Protein AF-A0A357J127-F1 (afdb_monomer_lite)

Radius of gyration: 26.93 Å; chains: 1; bounding box: 67×45×92 Å

Structure (mmCIF, N/CA/C/O backbone):
data_AF-A0A357J127-F1
#
_entry.id   AF-A0A357J127-F1
#
loop_
_atom_site.group_PDB
_atom_site.id
_atom_site.type_symbol
_atom_site.label_atom_id
_atom_site.label_alt_id
_atom_site.label_comp_id
_atom_site.label_asym_id
_atom_site.label_entity_id
_atom_site.label_seq_id
_atom_site.pdbx_PDB_ins_code
_atom_site.Cartn_x
_atom_site.Cartn_y
_atom_site.Cartn_z
_atom_site.occupancy
_atom_site.B_iso_or_equiv
_atom_site.auth_seq_id
_atom_site.auth_comp_id
_atom_site.auth_asym_id
_atom_site.auth_atom_id
_atom_site.pdbx_PDB_model_num
ATOM 1 N N . MET A 1 1 ? -29.157 4.905 54.594 1.00 36.97 1 MET A N 1
ATOM 2 C CA . MET A 1 1 ? -29.767 4.378 53.360 1.00 36.97 1 MET A CA 1
ATOM 3 C C . MET A 1 1 ? -28.641 4.232 52.366 1.00 36.97 1 MET A C 1
ATOM 5 O O . MET A 1 1 ? -28.213 5.222 51.794 1.00 36.97 1 MET A O 1
ATOM 9 N N . SER A 1 2 ? -28.067 3.036 52.312 1.00 32.84 2 SER A N 1
ATOM 10 C CA . SER A 1 2 ? -26.987 2.705 51.391 1.00 32.84 2 SER A CA 1
ATOM 11 C C . SER A 1 2 ? -27.647 2.159 50.135 1.00 32.84 2 SER A C 1
ATOM 13 O O . SER A 1 2 ? -28.317 1.129 50.199 1.00 32.84 2 SER A O 1
ATOM 15 N N . GLU A 1 3 ? -27.536 2.888 49.031 1.00 37.06 3 GLU A N 1
ATOM 16 C CA . GLU A 1 3 ? -27.948 2.400 47.721 1.00 37.06 3 GLU A CA 1
ATOM 17 C C . GLU A 1 3 ? -27.067 1.202 47.359 1.00 37.06 3 GLU A C 1
ATOM 19 O O . GLU A 1 3 ? -25.873 1.329 47.091 1.00 37.06 3 GLU A O 1
ATOM 24 N N . ASN A 1 4 ? -27.673 0.017 47.405 1.00 39.12 4 ASN A N 1
ATOM 25 C CA . ASN A 1 4 ? -27.148 -1.179 46.770 1.00 39.12 4 ASN A CA 1
ATOM 26 C C . ASN A 1 4 ? -27.092 -0.905 45.263 1.00 39.12 4 ASN A C 1
ATOM 28 O O . ASN A 1 4 ? -28.109 -0.999 44.576 1.00 39.12 4 ASN A O 1
ATOM 32 N N . LYS A 1 5 ? -25.905 -0.577 44.745 1.00 40.12 5 LYS A N 1
ATOM 33 C CA . LYS A 1 5 ? -25.608 -0.808 43.331 1.00 40.12 5 LYS A CA 1
ATOM 34 C C . LYS A 1 5 ? -25.775 -2.306 43.082 1.00 40.12 5 LYS A C 1
ATOM 36 O O . LYS A 1 5 ? -25.135 -3.120 43.746 1.00 40.12 5 LYS A O 1
ATOM 41 N N . ALA A 1 6 ? -26.684 -2.657 42.177 1.00 37.88 6 ALA A N 1
ATOM 42 C CA . ALA A 1 6 ? -26.804 -4.011 41.662 1.00 37.88 6 ALA A CA 1
ATOM 43 C C . ALA A 1 6 ? -25.432 -4.474 41.122 1.00 37.88 6 ALA A C 1
ATOM 45 O O . ALA A 1 6 ? -24.702 -3.648 40.570 1.00 37.88 6 ALA A O 1
ATOM 46 N N . PRO A 1 7 ? -25.052 -5.750 41.307 1.00 45.66 7 PRO A N 1
ATOM 47 C CA . PRO A 1 7 ? -23.775 -6.253 40.817 1.00 45.66 7 PRO A CA 1
ATOM 48 C C . PRO A 1 7 ? -23.742 -6.188 39.283 1.00 45.66 7 PRO A C 1
ATOM 50 O O . PRO A 1 7 ? -24.747 -6.483 38.638 1.00 45.66 7 PRO A O 1
ATOM 53 N N . GLU A 1 8 ? -22.590 -5.829 38.709 1.00 47.62 8 GLU A N 1
ATOM 54 C CA . GLU A 1 8 ? -22.269 -5.774 37.265 1.00 47.62 8 GLU A CA 1
ATOM 55 C C . GLU A 1 8 ? -22.314 -7.154 36.563 1.00 47.62 8 GLU A C 1
ATOM 57 O O . GLU A 1 8 ? -21.539 -7.447 35.659 1.00 47.62 8 GLU A O 1
ATOM 62 N N . SER A 1 9 ? -23.216 -8.047 36.964 1.00 54.44 9 SER A N 1
ATOM 63 C CA . SER A 1 9 ? -23.390 -9.366 36.366 1.00 54.44 9 SER A CA 1
ATOM 64 C C . SER A 1 9 ? -24.597 -9.365 35.430 1.00 54.44 9 SER A C 1
ATOM 66 O O . SER A 1 9 ? -25.720 -9.513 35.911 1.00 54.44 9 SER A O 1
ATOM 68 N N . GLN A 1 10 ? -24.347 -9.195 34.123 1.00 60.06 10 GLN A N 1
ATOM 69 C CA . GLN A 1 10 ? -25.039 -9.818 32.967 1.00 60.06 10 GLN A CA 1
ATOM 70 C C . GLN A 1 10 ? -24.829 -9.018 31.663 1.00 60.06 10 GLN A C 1
ATOM 72 O O . GLN A 1 10 ? -25.766 -8.792 30.907 1.00 60.06 10 GLN A O 1
ATOM 77 N N . ASP A 1 11 ? -23.602 -8.590 31.365 1.00 82.25 11 ASP A N 1
ATOM 78 C CA . ASP A 1 11 ? -23.276 -8.145 30.006 1.00 82.25 11 ASP A CA 1
ATOM 79 C C . ASP A 1 11 ? -22.992 -9.383 29.129 1.00 82.25 11 ASP A C 1
ATOM 81 O O . ASP A 1 11 ? -22.052 -10.126 29.440 1.00 82.25 11 ASP A O 1
ATOM 85 N N . PRO A 1 12 ? -23.779 -9.659 28.070 1.00 84.44 12 PRO A N 1
ATOM 86 C CA . PRO A 1 12 ? -23.586 -10.830 27.214 1.00 84.44 12 PRO A CA 1
ATOM 87 C C . PRO A 1 12 ? -22.172 -10.923 26.624 1.00 84.44 12 PRO A C 1
ATOM 89 O O . PRO A 1 12 ? -21.596 -12.010 26.576 1.00 84.44 12 PRO A O 1
ATOM 92 N N . ALA A 1 13 ? -21.564 -9.789 26.263 1.00 85.19 13 ALA A N 1
ATOM 93 C CA . ALA A 1 13 ? -20.194 -9.754 25.753 1.00 85.19 13 ALA A CA 1
ATOM 94 C C . ALA A 1 13 ? -19.168 -10.179 26.819 1.00 85.19 13 ALA A C 1
ATOM 96 O O . ALA A 1 13 ? -18.192 -10.864 26.510 1.00 85.19 13 ALA A O 1
ATOM 97 N N . HIS A 1 14 ? -19.397 -9.833 28.091 1.00 88.19 14 HIS A N 1
ATOM 98 C CA . HIS A 1 14 ? -18.522 -10.249 29.190 1.00 88.19 14 HIS A CA 1
ATOM 99 C C . HIS A 1 14 ? -18.594 -11.763 29.425 1.00 88.19 14 HIS A C 1
ATOM 101 O O . HIS A 1 14 ? -17.570 -12.408 29.636 1.00 88.19 14 HIS A O 1
ATOM 107 N N . GLN A 1 15 ? -19.780 -12.364 29.287 1.00 88.81 15 GLN A N 1
ATOM 108 C CA . GLN A 1 15 ? -19.939 -13.823 29.362 1.00 88.81 15 GLN A CA 1
ATOM 109 C C . GLN A 1 15 ? -19.223 -14.546 28.212 1.00 88.81 15 GLN A C 1
ATOM 111 O O . GLN A 1 15 ? -18.710 -15.653 28.388 1.00 88.81 15 GLN A O 1
ATOM 116 N N . VAL A 1 16 ? -19.173 -13.931 27.025 1.00 89.75 16 VAL A N 1
ATOM 117 C CA . VAL A 1 16 ? -18.351 -14.429 25.915 1.00 89.75 16 VAL A CA 1
ATOM 118 C C . VAL A 1 16 ? -16.871 -14.364 26.285 1.00 89.75 16 VAL A C 1
ATOM 120 O O . VAL A 1 16 ? -16.180 -15.369 26.125 1.00 89.75 16 VAL A O 1
ATOM 123 N N . TYR A 1 17 ? -16.401 -13.235 26.826 1.00 89.94 17 TYR A N 1
ATOM 124 C CA . TYR A 1 17 ? -15.010 -13.064 27.254 1.00 89.94 17 TYR A CA 1
ATOM 125 C C . TYR A 1 17 ? -14.577 -14.118 28.281 1.00 89.94 17 TYR A C 1
ATOM 127 O O . TYR A 1 17 ? -13.549 -14.762 28.091 1.00 89.94 17 TYR A O 1
ATOM 135 N N . GLU A 1 18 ? -15.384 -14.373 29.316 1.00 88.94 18 GLU A N 1
ATOM 136 C CA . GLU A 1 18 ? -15.088 -15.387 30.343 1.00 88.94 18 GLU A CA 1
ATOM 137 C C . GLU A 1 18 ? -14.942 -16.811 29.777 1.00 88.94 18 GLU A C 1
ATOM 139 O O . GLU A 1 18 ? -14.293 -17.668 30.381 1.00 88.94 18 GLU A O 1
ATOM 144 N N . ARG A 1 19 ? -15.535 -17.080 28.609 1.00 87.88 19 ARG A N 1
ATOM 145 C CA . ARG A 1 19 ? -15.444 -18.371 27.914 1.00 87.88 19 ARG A CA 1
ATOM 146 C C . ARG A 1 19 ? -14.262 -18.469 26.953 1.00 87.88 19 ARG A C 1
ATOM 148 O O . ARG A 1 19 ? -13.917 -19.581 26.545 1.00 87.88 19 ARG A O 1
ATOM 155 N N . VAL A 1 20 ? -13.636 -17.350 26.590 1.00 88.81 20 VAL A N 1
ATOM 156 C CA . VAL A 1 20 ? -12.429 -17.350 25.761 1.00 88.81 20 VAL A CA 1
ATOM 157 C C . VAL A 1 20 ? -11.255 -17.859 26.592 1.00 88.81 20 VAL A C 1
ATOM 159 O O . VAL A 1 20 ? -10.893 -17.302 27.624 1.00 88.81 20 VAL A O 1
ATOM 162 N N . ASN A 1 21 ? -10.620 -18.928 26.116 1.00 87.69 21 ASN A N 1
ATOM 163 C CA . ASN A 1 21 ? -9.451 -19.518 26.750 1.00 87.69 21 ASN A CA 1
ATOM 164 C C . ASN A 1 21 ? -8.211 -19.331 25.866 1.00 87.69 21 ASN A C 1
ATOM 166 O O . ASN A 1 21 ? -8.088 -19.950 24.803 1.00 87.69 21 ASN A O 1
ATOM 170 N N . PHE A 1 22 ? -7.263 -18.515 26.332 1.00 84.38 22 PHE A N 1
ATOM 171 C CA . PHE A 1 22 ? -6.013 -18.225 25.620 1.00 84.38 22 PHE A CA 1
ATOM 172 C C . PHE A 1 22 ? -5.040 -19.411 25.545 1.00 84.38 22 PHE A C 1
ATOM 174 O O . PHE A 1 22 ? -4.149 -19.418 24.701 1.00 84.38 22 PHE A O 1
ATOM 181 N N . LEU A 1 23 ? -5.221 -20.446 26.369 1.00 86.31 23 LEU A N 1
ATOM 182 C CA . LEU A 1 23 ? -4.473 -21.703 26.247 1.00 86.31 23 LEU A CA 1
ATOM 183 C C . LEU A 1 23 ? -5.064 -22.622 25.168 1.00 86.31 23 LEU A C 1
ATOM 185 O O . LEU A 1 23 ? -4.396 -23.544 24.708 1.00 86.31 23 LEU A O 1
ATOM 189 N N . MET A 1 24 ? -6.303 -22.361 24.740 1.00 88.12 24 MET A N 1
ATOM 190 C CA . MET A 1 24 ? -7.045 -23.156 23.762 1.00 88.12 24 MET A CA 1
ATOM 191 C C . MET A 1 24 ? -7.542 -22.265 22.611 1.00 88.12 24 MET A C 1
ATOM 193 O O . MET A 1 24 ? -8.731 -22.206 22.300 1.00 88.12 24 MET A O 1
ATOM 197 N N . LEU A 1 25 ? -6.615 -21.557 21.956 1.00 88.69 25 LEU A N 1
ATOM 198 C CA . LEU A 1 25 ? -6.915 -20.530 20.942 1.00 88.69 25 LEU A CA 1
ATOM 199 C C . LEU A 1 25 ? -7.833 -21.021 19.815 1.00 88.69 25 LEU A C 1
ATOM 201 O O . LEU A 1 25 ? -8.742 -20.308 19.403 1.00 88.69 25 LEU A O 1
ATOM 205 N N . LYS A 1 26 ? -7.634 -22.259 19.347 1.00 88.69 26 LYS A N 1
ATOM 206 C CA . LYS A 1 26 ? -8.438 -22.846 18.264 1.00 88.69 26 LYS A CA 1
ATOM 207 C C . LYS A 1 26 ? -9.904 -23.012 18.663 1.00 88.69 26 LYS A C 1
ATOM 209 O O . LYS A 1 26 ? -10.775 -22.596 17.911 1.00 88.69 26 LYS A O 1
ATOM 214 N N . SER A 1 27 ? -10.171 -23.560 19.850 1.00 89.81 27 SER A N 1
ATOM 215 C CA . SER A 1 27 ? -11.548 -23.718 20.329 1.00 89.81 27 SER A CA 1
ATOM 216 C C . SER A 1 27 ? -12.190 -22.378 20.664 1.00 89.81 27 SER A C 1
ATOM 218 O O . SER A 1 27 ? -13.384 -22.219 20.454 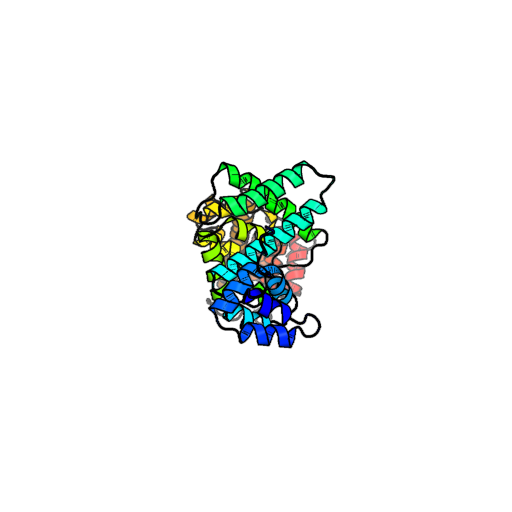1.00 89.81 27 SER A O 1
ATOM 220 N N . SER A 1 28 ? -11.408 -21.409 21.150 1.00 91.94 28 SER A N 1
ATOM 221 C CA . SER A 1 28 ? -11.894 -20.047 21.384 1.00 91.94 28 SER A CA 1
ATOM 222 C C . SER A 1 28 ? -12.317 -19.374 20.076 1.00 91.94 28 SER A C 1
ATOM 224 O O . SER A 1 28 ? -13.383 -18.774 20.019 1.00 91.94 28 SER A O 1
ATOM 226 N N . ALA A 1 29 ? -11.536 -19.536 19.005 1.00 90.00 29 ALA A N 1
ATOM 227 C CA . ALA A 1 29 ? -11.898 -19.044 17.679 1.00 90.00 29 ALA A CA 1
ATOM 228 C C . ALA A 1 29 ? -13.162 -19.730 17.136 1.00 90.00 29 ALA A C 1
ATOM 230 O O . ALA A 1 29 ? -14.080 -19.049 16.689 1.00 90.00 29 ALA A O 1
ATOM 231 N N . ASP A 1 30 ? -13.241 -21.063 17.221 1.00 91.50 30 ASP A N 1
ATOM 232 C CA . ASP A 1 30 ? -14.422 -21.810 16.772 1.00 91.50 30 ASP A CA 1
ATOM 233 C C . ASP A 1 30 ? -15.678 -21.431 17.592 1.00 91.50 30 ASP A C 1
ATOM 235 O O . ASP A 1 30 ? -16.772 -21.337 17.036 1.00 91.50 30 ASP A O 1
ATOM 239 N N . TYR A 1 31 ? -15.526 -21.138 18.891 1.00 93.62 31 TYR A N 1
ATOM 240 C CA . TYR A 1 31 ? -16.601 -20.609 19.734 1.00 93.62 31 TYR A CA 1
ATOM 241 C C . TYR A 1 31 ? -17.076 -19.234 19.256 1.00 93.62 31 TYR A C 1
ATOM 243 O O . TYR A 1 31 ? -18.274 -19.072 19.036 1.00 93.62 31 TYR A O 1
ATOM 251 N N . LEU A 1 32 ? -16.164 -18.280 19.031 1.00 93.38 32 LEU A N 1
ATOM 252 C CA . LEU A 1 32 ? -16.512 -16.944 18.527 1.00 93.38 32 LEU A CA 1
ATOM 253 C C . LEU A 1 32 ? -17.217 -17.014 17.164 1.00 93.38 32 LEU A C 1
ATOM 255 O O . LEU A 1 32 ? -18.224 -16.344 16.955 1.00 93.38 32 LEU A O 1
ATOM 259 N N . VAL A 1 33 ? -16.752 -17.892 16.270 1.00 93.38 33 VAL A N 1
ATOM 260 C CA . VAL A 1 33 ? -17.408 -18.160 14.980 1.00 93.38 33 VAL A CA 1
ATOM 261 C C . VAL A 1 33 ? -18.823 -18.714 15.168 1.00 93.38 33 VAL A C 1
ATOM 263 O O . VAL A 1 33 ? -19.673 -18.491 14.316 1.00 93.38 33 VAL A O 1
ATOM 266 N N . SER A 1 34 ? -19.104 -19.441 16.250 1.00 93.62 34 SER A N 1
ATOM 267 C CA . SER A 1 34 ? -20.423 -20.039 16.501 1.00 93.62 34 SER A CA 1
ATOM 268 C C . SER A 1 34 ? -21.444 -19.099 17.149 1.00 93.62 34 SER A C 1
ATOM 270 O O . SER A 1 34 ? -22.615 -19.466 17.223 1.00 93.62 34 SER A O 1
ATOM 272 N N . LEU A 1 35 ? -21.026 -17.916 17.613 1.00 94.38 35 LEU A N 1
ATOM 273 C CA . LEU A 1 35 ? -21.911 -16.965 18.289 1.00 94.38 35 LEU A CA 1
ATOM 274 C C . LEU A 1 35 ? -22.999 -16.428 17.360 1.00 94.38 35 LEU A C 1
ATOM 276 O O . LEU A 1 35 ? -22.841 -16.406 16.136 1.00 94.38 35 LEU A O 1
ATOM 280 N N . ASP A 1 36 ? -24.083 -15.937 17.953 1.00 93.69 36 ASP A N 1
ATOM 281 C CA . ASP A 1 36 ? -25.063 -15.133 17.231 1.00 93.69 36 ASP A CA 1
ATOM 282 C C . ASP A 1 36 ? -24.410 -13.835 16.716 1.00 93.69 36 ASP A C 1
ATOM 284 O O . ASP A 1 36 ? -23.561 -13.272 17.416 1.00 93.69 36 ASP A O 1
ATOM 288 N N . PRO A 1 37 ? -24.771 -13.341 15.513 1.00 91.44 37 PRO A N 1
ATOM 289 C CA . PRO A 1 37 ? -24.132 -12.165 14.918 1.00 91.44 37 PRO A CA 1
ATOM 290 C C . PRO A 1 37 ? -24.132 -10.934 15.830 1.00 91.44 37 PRO A C 1
ATOM 292 O O . PRO A 1 37 ? -23.082 -10.342 16.032 1.00 91.44 37 PRO A O 1
ATOM 295 N N . GLU A 1 38 ? -25.269 -10.597 16.444 1.00 91.19 38 GLU A N 1
ATOM 296 C CA . GLU A 1 38 ? -25.384 -9.438 17.347 1.00 91.19 38 GLU A CA 1
ATOM 297 C C . GLU A 1 38 ? -24.431 -9.547 18.547 1.00 91.19 38 GLU A C 1
ATOM 299 O O . GLU A 1 38 ? -23.769 -8.582 18.917 1.00 91.19 38 GLU A O 1
ATOM 304 N N . LEU A 1 39 ? -24.293 -10.750 19.109 1.00 93.81 39 LEU A N 1
ATOM 305 C CA . LEU A 1 39 ? -23.412 -11.001 20.244 1.00 93.81 39 LEU A CA 1
ATOM 306 C C . LEU A 1 39 ? -21.928 -10.931 19.855 1.00 93.81 39 LEU A C 1
ATOM 308 O O . LEU A 1 39 ? -21.098 -10.496 20.655 1.00 93.81 39 LEU A O 1
ATOM 312 N N . LEU A 1 40 ? -21.586 -11.369 18.640 1.00 93.50 40 LEU A N 1
ATOM 313 C CA . LEU A 1 40 ? -20.233 -11.240 18.104 1.00 93.50 40 LEU A CA 1
ATOM 314 C C . LEU A 1 40 ? -19.872 -9.769 17.867 1.00 93.50 40 LEU A C 1
ATOM 316 O O . LEU A 1 40 ? -18.771 -9.362 18.225 1.00 93.50 40 LEU A O 1
ATOM 320 N N . GLU A 1 41 ? -20.792 -8.975 17.321 1.00 91.56 41 GLU A N 1
ATOM 321 C CA . GLU A 1 41 ? -20.603 -7.536 17.106 1.00 91.56 41 GLU A CA 1
ATOM 322 C C . GLU A 1 41 ? -20.417 -6.780 18.432 1.00 91.56 41 GLU A C 1
ATOM 324 O O . GLU A 1 41 ? -19.449 -6.034 18.594 1.00 91.56 41 GLU A O 1
ATOM 329 N N . ASP A 1 42 ? -21.259 -7.053 19.434 1.00 91.38 42 ASP A N 1
ATOM 330 C CA . ASP A 1 42 ? -21.102 -6.490 20.781 1.00 91.38 42 ASP A CA 1
ATOM 331 C C . ASP A 1 42 ? -19.756 -6.877 21.418 1.00 91.38 42 ASP A C 1
ATOM 333 O O . ASP A 1 42 ? -19.114 -6.069 22.100 1.00 91.38 42 ASP A O 1
ATOM 337 N N . PHE A 1 43 ? -19.305 -8.115 21.190 1.00 93.19 43 PHE A N 1
ATOM 338 C CA . PHE A 1 43 ? -18.001 -8.580 21.653 1.00 93.19 43 PHE A CA 1
ATOM 339 C C . PHE A 1 43 ? -16.850 -7.857 20.946 1.00 93.19 43 PHE A C 1
ATOM 341 O O . PHE A 1 43 ? -15.886 -7.481 21.611 1.00 93.19 43 PHE A O 1
ATOM 348 N N . VAL A 1 44 ? -16.946 -7.625 19.632 1.00 92.31 44 VAL A N 1
ATOM 349 C CA . VAL A 1 44 ? -15.939 -6.877 18.861 1.00 92.31 44 VAL A CA 1
ATOM 350 C C . VAL A 1 44 ? -15.773 -5.469 19.423 1.00 92.31 44 VAL A C 1
ATOM 352 O O . VAL A 1 44 ? -14.646 -5.045 19.658 1.00 92.31 44 VAL A O 1
ATOM 355 N N . LEU A 1 45 ? -16.875 -4.772 19.706 1.00 88.38 45 LEU A N 1
ATOM 356 C CA . LEU A 1 45 ? -16.837 -3.398 20.212 1.00 88.38 45 LEU A CA 1
ATOM 357 C C . LEU A 1 45 ? -16.225 -3.289 21.617 1.00 88.38 45 LEU A C 1
ATOM 359 O O . LEU A 1 45 ? -15.538 -2.314 21.914 1.00 88.38 45 LEU A O 1
ATOM 363 N N . LYS A 1 46 ? -16.464 -4.273 22.494 1.00 90.81 46 LYS A N 1
ATOM 364 C CA . LYS A 1 46 ? -16.006 -4.231 23.898 1.00 90.81 46 LYS A CA 1
ATOM 365 C C . LYS A 1 46 ? -14.656 -4.901 24.139 1.00 90.81 46 LYS A C 1
ATOM 367 O O . LYS A 1 46 ? -13.934 -4.510 25.052 1.00 90.81 46 LYS A O 1
ATOM 372 N N . TYR A 1 47 ? -14.328 -5.923 23.354 1.00 92.31 47 TYR A N 1
ATOM 373 C CA . TYR A 1 47 ? -13.159 -6.786 23.539 1.00 92.31 47 TYR A CA 1
ATOM 374 C C . TYR A 1 47 ? -12.344 -6.942 22.246 1.00 92.31 47 TYR A C 1
ATOM 376 O O . TYR A 1 47 ? -11.704 -7.974 22.028 1.00 92.31 47 TYR A O 1
ATOM 384 N N . SER A 1 48 ? -12.318 -5.902 21.410 1.00 92.31 48 SER A N 1
ATOM 385 C CA . SER A 1 48 ? -11.535 -5.799 20.167 1.00 92.31 48 SER A CA 1
ATOM 386 C C . SER A 1 48 ? -10.096 -6.298 20.317 1.00 92.31 48 SER A C 1
ATOM 388 O O . SER A 1 48 ? -9.632 -7.078 19.491 1.00 92.31 48 SER A O 1
ATOM 390 N N . GLY A 1 49 ? -9.406 -5.952 21.410 1.00 91.00 49 GLY A N 1
ATOM 391 C CA . GLY A 1 49 ? -8.037 -6.405 21.682 1.00 91.00 49 GLY A CA 1
ATOM 392 C C . GLY A 1 49 ? -7.874 -7.933 21.723 1.00 91.00 49 GLY A C 1
ATOM 393 O O . GLY A 1 49 ? -6.864 -8.461 21.255 1.00 91.00 49 GLY A O 1
ATOM 394 N N . VAL A 1 50 ? -8.882 -8.664 22.214 1.00 91.81 50 VAL A N 1
ATOM 395 C CA . VAL A 1 50 ? -8.891 -10.138 22.203 1.00 91.81 50 VAL A CA 1
ATOM 396 C C . VAL A 1 50 ? -8.987 -10.654 20.775 1.00 91.81 50 VAL A C 1
ATOM 398 O O . VAL A 1 50 ? -8.262 -11.574 20.395 1.00 91.81 50 VAL A O 1
ATOM 401 N N . LEU A 1 51 ? -9.866 -10.050 19.979 1.00 92.88 51 LEU A N 1
ATOM 402 C CA . LEU A 1 51 ? -10.084 -10.441 18.596 1.00 92.88 51 LEU A CA 1
ATOM 403 C C . LEU A 1 51 ? -8.863 -10.123 17.724 1.00 92.88 51 LEU A C 1
ATOM 405 O O . LEU A 1 51 ? -8.401 -10.997 16.997 1.00 92.88 51 LEU A O 1
ATOM 409 N N . ILE A 1 52 ? -8.271 -8.937 17.878 1.00 92.19 52 ILE A N 1
ATOM 410 C CA . ILE A 1 52 ? -7.016 -8.527 17.229 1.00 92.19 52 ILE A CA 1
ATOM 411 C C . ILE A 1 52 ? -5.893 -9.513 17.560 1.00 92.19 52 ILE A C 1
ATOM 413 O O . ILE A 1 52 ? -5.172 -9.962 16.666 1.00 92.19 52 ILE A O 1
ATOM 417 N N . PHE A 1 53 ? -5.752 -9.890 18.836 1.00 90.75 53 PHE A N 1
ATOM 418 C CA . PHE A 1 53 ? -4.763 -10.882 19.255 1.00 90.75 53 PHE A CA 1
ATOM 419 C C . PHE A 1 53 ? -4.990 -12.232 18.567 1.00 90.75 53 PHE A C 1
ATOM 421 O O . PHE A 1 53 ? -4.049 -12.808 18.021 1.00 90.75 53 PHE A O 1
ATOM 428 N N . LEU A 1 54 ? -6.230 -12.729 18.572 1.00 91.44 54 LEU A N 1
ATOM 429 C CA . LEU A 1 54 ? -6.573 -13.998 17.936 1.00 91.44 54 LEU A CA 1
ATOM 430 C C . LEU A 1 54 ? -6.283 -13.959 16.432 1.00 91.44 54 LEU A C 1
ATOM 432 O O . LEU A 1 54 ? -5.581 -14.834 15.934 1.00 91.44 54 LEU A O 1
ATOM 436 N N . LEU A 1 55 ? -6.739 -12.929 15.721 1.00 91.19 55 LEU A N 1
ATOM 437 C CA . LEU A 1 55 ? -6.544 -12.788 14.276 1.00 91.19 55 LEU A CA 1
ATOM 438 C C . LEU A 1 55 ? -5.064 -12.770 13.868 1.00 91.19 55 LEU A C 1
ATOM 440 O O . LEU A 1 55 ? -4.713 -13.317 12.824 1.00 91.19 55 LEU A O 1
ATOM 444 N N . ASN A 1 56 ? -4.192 -12.203 14.706 1.00 87.56 56 ASN A N 1
ATOM 445 C CA . ASN A 1 56 ? -2.749 -12.146 14.461 1.00 87.56 56 ASN A CA 1
ATOM 446 C C . ASN A 1 56 ? -1.986 -13.444 14.812 1.00 87.56 56 ASN A C 1
ATOM 448 O O . ASN A 1 56 ? -0.819 -13.569 14.446 1.00 87.56 56 ASN A O 1
ATOM 452 N N . VAL A 1 57 ? -2.591 -14.391 15.540 1.00 88.12 57 VAL A N 1
ATOM 453 C CA . VAL A 1 57 ? -1.924 -15.634 15.998 1.00 88.12 57 VAL A CA 1
ATOM 454 C C . VAL A 1 57 ? -2.529 -16.897 15.376 1.00 88.12 57 VAL A C 1
ATOM 456 O O . VAL A 1 57 ? -1.867 -17.934 15.304 1.00 88.12 57 VAL A O 1
ATOM 459 N N . LEU A 1 58 ? -3.786 -16.836 14.941 1.00 88.12 58 LEU A N 1
ATOM 460 C CA . LEU A 1 58 ? -4.468 -17.942 14.281 1.00 88.12 58 LEU A CA 1
ATOM 461 C C . LEU A 1 58 ? -3.928 -18.183 12.862 1.00 88.12 58 LEU A C 1
ATOM 463 O O . LEU A 1 58 ? -3.410 -17.289 12.195 1.00 88.12 58 LEU A O 1
ATOM 467 N N . ASP A 1 59 ? -4.074 -19.423 12.397 1.00 88.31 59 ASP A N 1
ATOM 468 C CA . ASP A 1 59 ? -3.834 -19.797 11.005 1.00 88.31 59 ASP A CA 1
ATOM 469 C C . ASP A 1 59 ? -4.872 -19.179 10.055 1.00 88.31 59 ASP A C 1
ATOM 471 O O . ASP A 1 59 ? -6.004 -18.896 10.458 1.00 88.31 59 ASP A O 1
ATOM 475 N N . ALA A 1 60 ? -4.487 -19.033 8.782 1.00 87.31 60 ALA A N 1
ATOM 476 C CA . ALA A 1 60 ? -5.270 -18.368 7.741 1.00 87.31 60 ALA A CA 1
ATOM 477 C C . ALA A 1 60 ? -6.737 -18.826 7.688 1.00 87.31 60 ALA A C 1
ATOM 479 O O . ALA A 1 60 ? -7.638 -17.992 7.742 1.00 87.31 60 ALA A O 1
ATOM 480 N N . ASP A 1 61 ? -6.992 -20.139 7.680 1.00 89.81 61 ASP A N 1
ATOM 481 C CA . ASP A 1 61 ? -8.349 -20.697 7.607 1.00 89.81 61 ASP A CA 1
ATOM 482 C C . ASP A 1 61 ? -9.227 -20.268 8.792 1.00 89.81 61 ASP A C 1
ATOM 484 O O . ASP A 1 61 ? -10.424 -20.008 8.646 1.00 89.81 61 ASP A O 1
ATOM 488 N N . ARG A 1 62 ? -8.661 -20.205 10.002 1.00 90.69 62 ARG A N 1
ATOM 489 C CA . ARG A 1 62 ? -9.400 -19.783 11.201 1.00 90.69 62 ARG A CA 1
ATOM 490 C C . ARG A 1 62 ? -9.630 -18.282 11.217 1.00 90.69 62 ARG A C 1
ATOM 492 O O . ARG A 1 62 ? -10.756 -17.873 11.496 1.00 90.69 62 ARG A O 1
ATOM 499 N N . SER A 1 63 ? -8.609 -17.494 10.891 1.00 90.44 63 SER A N 1
ATOM 500 C CA . SER A 1 63 ? -8.739 -16.040 10.796 1.00 90.44 63 SER A CA 1
ATOM 501 C C . SER A 1 63 ? -9.786 -15.661 9.753 1.00 90.44 63 SER A C 1
ATOM 503 O O . SER A 1 63 ? -10.686 -14.891 10.066 1.00 90.44 63 SER A O 1
ATOM 505 N N . LEU A 1 64 ? -9.766 -16.280 8.569 1.00 90.56 64 LEU A N 1
ATOM 506 C CA . LEU A 1 64 ? -10.753 -16.023 7.518 1.00 90.56 64 LEU A CA 1
ATOM 507 C C . LEU A 1 64 ? -12.175 -16.398 7.929 1.00 90.56 64 LEU A C 1
ATOM 509 O O . LEU A 1 64 ? -13.097 -15.626 7.686 1.00 90.56 64 LEU A O 1
ATOM 513 N N . ARG A 1 65 ? -12.375 -17.554 8.576 1.00 92.06 65 ARG A N 1
ATOM 514 C CA . ARG A 1 65 ? -13.710 -17.947 9.064 1.00 92.06 65 ARG A CA 1
ATOM 515 C C . ARG A 1 65 ? -14.253 -16.974 10.104 1.00 92.06 65 ARG A C 1
ATOM 517 O O . ARG A 1 65 ? -15.455 -16.731 10.117 1.00 92.06 65 ARG A O 1
ATOM 524 N N . LEU A 1 66 ? -13.390 -16.435 10.962 1.00 91.06 66 LEU A N 1
ATOM 525 C CA . LEU A 1 66 ? -13.773 -15.440 11.959 1.00 91.06 66 LEU A CA 1
ATOM 526 C C . LEU A 1 66 ? -14.059 -14.081 11.316 1.00 91.06 66 LEU A C 1
ATOM 528 O O . LEU A 1 66 ? -15.100 -13.498 11.587 1.00 91.06 66 LEU A O 1
ATOM 532 N N . LEU A 1 67 ? -13.198 -13.623 10.407 1.00 90.69 67 LEU A N 1
ATOM 533 C CA . LEU A 1 67 ? -13.377 -12.374 9.662 1.00 90.69 67 LEU A CA 1
ATOM 534 C C . LEU A 1 67 ? -14.638 -12.386 8.794 1.00 90.69 67 LEU A C 1
ATOM 536 O O . LEU A 1 67 ? -15.357 -11.399 8.758 1.00 9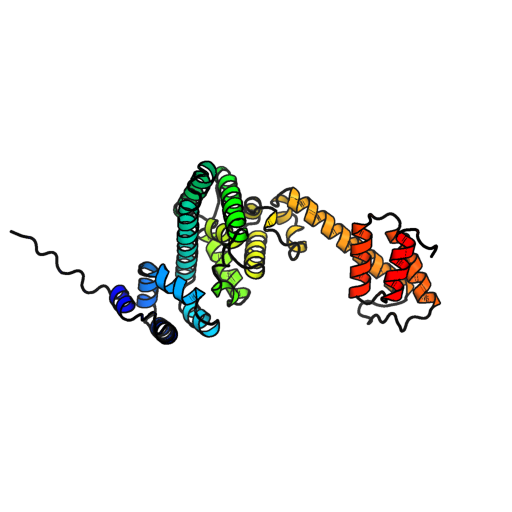0.69 67 LEU A O 1
ATOM 540 N N . ALA A 1 68 ? -14.959 -13.515 8.157 1.00 89.69 68 ALA A N 1
ATOM 541 C CA . ALA A 1 68 ? -16.164 -13.670 7.339 1.00 89.69 68 ALA A CA 1
ATOM 542 C C . ALA A 1 68 ? -17.476 -13.532 8.134 1.00 89.69 68 ALA A C 1
ATOM 544 O O . ALA A 1 68 ? -18.549 -13.438 7.539 1.00 89.69 68 ALA A O 1
ATOM 545 N N . ARG A 1 69 ? -17.410 -13.564 9.470 1.00 92.06 69 ARG A N 1
ATOM 546 C CA . ARG A 1 69 ? -18.556 -13.346 10.358 1.00 92.06 69 ARG A CA 1
ATOM 547 C C . ARG A 1 69 ? -18.731 -11.885 10.772 1.00 92.06 69 ARG A C 1
ATOM 549 O O . ARG A 1 69 ? -19.771 -11.586 11.347 1.00 92.06 69 ARG A O 1
ATOM 556 N N . LEU A 1 70 ? -17.746 -11.027 10.508 1.00 90.88 70 LEU A N 1
ATOM 557 C CA . LEU A 1 70 ? -17.738 -9.620 10.903 1.00 90.88 70 LEU A CA 1
ATOM 558 C C . LEU A 1 70 ? -18.273 -8.733 9.782 1.00 90.88 70 LEU A C 1
ATOM 560 O O . LEU A 1 70 ? -18.069 -9.012 8.600 1.00 90.88 70 LEU A O 1
ATOM 564 N N . THR A 1 71 ? -18.912 -7.627 10.153 1.00 90.56 71 THR A N 1
ATOM 565 C CA . THR A 1 71 ? -19.240 -6.574 9.186 1.00 90.56 71 THR A CA 1
ATOM 566 C C . THR A 1 71 ? -18.016 -5.716 8.847 1.00 90.56 71 THR A C 1
ATOM 568 O O . THR A 1 71 ? -17.046 -5.651 9.604 1.00 90.56 71 THR A O 1
ATOM 571 N N . ASN A 1 72 ? -18.075 -4.976 7.735 1.00 89.06 72 ASN A N 1
ATOM 572 C CA . ASN A 1 72 ? -17.028 -4.008 7.379 1.00 89.06 72 ASN A CA 1
ATOM 573 C C . ASN A 1 72 ? -16.808 -2.953 8.479 1.00 89.06 72 ASN A C 1
ATOM 575 O O . ASN A 1 72 ? -15.679 -2.521 8.691 1.00 89.06 72 ASN A O 1
ATOM 579 N N . ALA A 1 73 ? -17.862 -2.571 9.209 1.00 89.56 73 ALA A N 1
ATOM 580 C CA . ALA A 1 73 ? -17.765 -1.624 10.318 1.00 89.56 73 ALA A CA 1
ATOM 581 C C . ALA A 1 73 ? -16.963 -2.198 11.496 1.00 89.56 73 ALA A C 1
ATOM 583 O O . ALA A 1 73 ? -16.120 -1.506 12.065 1.00 89.56 73 ALA A O 1
ATOM 584 N N . SER A 1 74 ? -17.168 -3.472 11.829 1.00 92.00 74 SER A N 1
ATOM 585 C CA . SER A 1 74 ? -16.404 -4.155 12.877 1.00 92.00 74 SER A CA 1
ATOM 586 C C . SER A 1 74 ? -14.958 -4.378 12.451 1.00 92.00 74 SER A C 1
ATOM 588 O O . SER A 1 74 ? -14.054 -4.186 13.258 1.00 92.00 74 SER A O 1
ATOM 590 N N . VAL A 1 75 ? -14.713 -4.719 11.181 1.00 91.75 75 VAL A N 1
ATOM 591 C CA . VAL A 1 75 ? -13.347 -4.795 10.638 1.00 91.75 75 VAL A CA 1
ATOM 592 C C . VAL A 1 75 ? -12.652 -3.436 10.729 1.00 91.75 75 VAL A C 1
ATOM 594 O O . VAL A 1 75 ? -11.538 -3.374 11.239 1.00 91.75 75 VAL A O 1
ATOM 597 N N . LEU A 1 76 ? -13.305 -2.344 10.319 1.00 91.19 76 LEU A N 1
ATOM 598 C CA . LEU A 1 76 ? -12.770 -0.989 10.481 1.00 91.19 76 LEU A CA 1
ATOM 599 C C . LEU A 1 76 ? -12.449 -0.688 11.952 1.00 91.19 76 LEU A C 1
ATOM 601 O O . LEU A 1 76 ? -11.345 -0.244 12.250 1.00 91.19 76 LEU A O 1
ATOM 605 N N . SER A 1 77 ? -13.366 -0.993 12.874 1.00 91.44 77 SER A N 1
ATOM 606 C CA . SER A 1 77 ? -13.150 -0.793 14.312 1.00 91.44 77 SER A CA 1
ATOM 607 C C . SER A 1 77 ? -11.936 -1.570 14.839 1.00 91.44 77 SER A C 1
ATOM 609 O O . SER A 1 77 ? -11.163 -1.036 15.634 1.00 91.44 77 SER A O 1
ATOM 611 N N . LEU A 1 78 ? -11.712 -2.801 14.363 1.00 94.12 78 LEU A N 1
ATOM 612 C CA . LEU A 1 78 ? -10.523 -3.586 14.710 1.00 94.12 78 LEU A CA 1
ATOM 613 C C . LEU A 1 78 ? -9.237 -2.961 14.163 1.00 94.12 78 LEU A C 1
ATOM 615 O O . LEU A 1 78 ? -8.240 -2.909 14.881 1.00 94.12 78 LEU A O 1
ATOM 619 N N . LEU A 1 79 ? -9.259 -2.482 12.917 1.00 94.19 79 LEU A N 1
ATOM 620 C CA . LEU A 1 79 ? -8.111 -1.830 12.285 1.00 94.19 79 LEU A CA 1
ATOM 621 C C . LEU A 1 79 ? -7.751 -0.523 12.998 1.00 94.19 79 LEU A C 1
ATOM 623 O O . LEU A 1 79 ? -6.578 -0.285 13.284 1.00 94.19 79 LEU A O 1
ATOM 627 N N . GLU A 1 80 ? -8.756 0.294 13.320 1.00 92.69 80 GLU 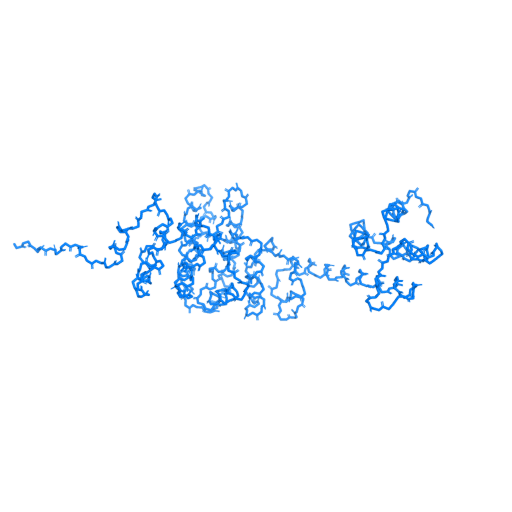A N 1
ATOM 628 C CA . GLU A 1 80 ? -8.598 1.510 14.117 1.00 92.69 80 GLU A CA 1
ATOM 629 C C . GLU A 1 80 ? -7.978 1.208 15.476 1.00 92.69 80 GLU A C 1
ATOM 631 O O . GLU A 1 80 ? -6.997 1.839 15.864 1.00 92.69 80 GLU A O 1
ATOM 636 N N . GLU A 1 81 ? -8.522 0.228 16.195 1.00 92.94 81 GLU A N 1
ATOM 637 C CA . GLU A 1 81 ? -8.064 -0.079 17.543 1.00 92.94 81 GLU A CA 1
ATOM 638 C C . GLU A 1 81 ? -6.659 -0.685 17.557 1.00 92.94 81 GLU A C 1
ATOM 640 O O . GLU A 1 81 ? -5.826 -0.309 18.383 1.00 92.94 81 GLU A O 1
ATOM 645 N N . GLU A 1 82 ? -6.343 -1.581 16.619 1.00 92.62 82 GLU A N 1
ATOM 646 C CA . GLU A 1 82 ? -4.984 -2.103 16.472 1.00 92.62 82 GLU A CA 1
ATOM 647 C C . GLU A 1 82 ? -3.999 -0.974 16.151 1.00 92.62 82 GLU A C 1
ATOM 649 O O . GLU A 1 82 ? -2.934 -0.903 16.768 1.00 92.62 82 GLU A O 1
ATOM 654 N N . LEU A 1 83 ? -4.368 -0.038 15.271 1.00 91.25 83 LEU A N 1
ATOM 655 C CA . LEU A 1 83 ? -3.551 1.134 14.966 1.00 91.25 83 LEU A CA 1
ATOM 656 C C . LEU A 1 83 ? -3.371 2.055 16.184 1.00 91.25 83 LEU A C 1
ATOM 658 O O . LEU A 1 83 ? -2.242 2.475 16.447 1.00 91.25 83 LEU A O 1
ATOM 662 N N . ARG A 1 84 ? -4.431 2.326 16.962 1.00 89.50 84 ARG A N 1
ATOM 663 C CA . ARG A 1 84 ? -4.346 3.111 18.208 1.00 89.50 84 ARG A CA 1
ATOM 664 C C . ARG A 1 84 ? -3.402 2.449 19.206 1.00 89.50 84 ARG A C 1
ATOM 666 O O . ARG A 1 84 ? -2.484 3.097 19.704 1.00 89.50 84 ARG A O 1
ATOM 673 N N . MET A 1 85 ? -3.575 1.151 19.465 1.00 88.62 85 MET A N 1
ATOM 674 C CA . MET A 1 85 ? -2.706 0.398 20.374 1.00 88.62 85 MET A CA 1
ATOM 675 C C . MET A 1 85 ? -1.240 0.434 19.929 1.00 88.62 85 MET A C 1
ATOM 677 O O . MET A 1 85 ? -0.341 0.529 20.770 1.00 88.62 85 MET A O 1
ATOM 681 N N . LEU A 1 86 ? -0.984 0.364 18.619 1.00 87.12 86 LEU A N 1
ATOM 682 C CA . LEU A 1 86 ? 0.361 0.492 18.066 1.00 87.12 86 LEU A CA 1
ATOM 683 C C . LEU A 1 86 ? 0.919 1.894 18.294 1.00 87.12 86 LEU A C 1
ATOM 685 O O . LEU A 1 86 ? 1.966 2.014 18.923 1.00 87.12 86 LEU A O 1
ATOM 689 N N . ALA A 1 87 ? 0.216 2.939 17.866 1.00 83.25 87 ALA A N 1
ATOM 690 C CA . ALA A 1 87 ? 0.670 4.315 18.034 1.00 83.25 87 ALA A CA 1
ATOM 691 C C . ALA A 1 87 ? 0.917 4.667 19.514 1.00 83.25 87 ALA A C 1
ATOM 693 O O . ALA A 1 87 ? 1.964 5.223 19.833 1.00 83.25 87 ALA A O 1
ATOM 694 N N . ILE A 1 88 ? 0.040 4.255 20.440 1.00 83.44 88 ILE A N 1
ATOM 695 C CA . ILE A 1 88 ? 0.223 4.459 21.890 1.00 83.44 88 ILE A CA 1
ATOM 696 C C . ILE A 1 88 ? 1.473 3.735 22.407 1.00 83.44 88 ILE A C 1
ATOM 698 O O . ILE A 1 88 ? 2.254 4.309 23.172 1.00 83.44 88 ILE A O 1
ATOM 702 N N . ARG A 1 89 ? 1.689 2.476 21.998 1.00 82.81 89 ARG A N 1
ATOM 703 C CA . ARG A 1 89 ? 2.893 1.725 22.387 1.00 82.81 89 ARG A CA 1
ATOM 704 C C . ARG A 1 89 ? 4.158 2.445 21.931 1.00 82.81 89 ARG A C 1
ATOM 706 O O . ARG A 1 89 ? 5.134 2.492 22.676 1.00 82.81 89 ARG A O 1
ATOM 713 N N . GLU A 1 90 ? 4.142 2.988 20.721 1.00 79.31 90 GLU A N 1
ATOM 714 C CA . GLU A 1 90 ? 5.301 3.672 20.158 1.00 79.31 90 GLU A CA 1
ATOM 715 C C . GLU A 1 90 ? 5.529 5.054 20.782 1.00 79.31 90 GLU A C 1
ATOM 717 O O . GLU A 1 90 ? 6.672 5.399 21.074 1.00 79.31 90 GLU A O 1
ATOM 722 N N . VAL A 1 91 ? 4.468 5.789 21.126 1.00 75.94 91 VAL A N 1
ATOM 723 C CA . VAL A 1 91 ? 4.550 7.011 21.948 1.00 75.94 91 VAL A CA 1
ATOM 724 C C . VAL A 1 91 ? 5.266 6.730 23.274 1.00 75.94 91 VAL A C 1
ATOM 726 O O . VAL A 1 91 ? 6.150 7.483 23.671 1.00 75.94 91 VAL A O 1
ATOM 729 N N . ALA A 1 92 ? 4.975 5.610 23.940 1.00 70.56 92 ALA A N 1
ATOM 730 C CA . ALA A 1 92 ? 5.676 5.239 25.173 1.00 70.56 92 ALA A CA 1
ATOM 731 C C . ALA A 1 92 ? 7.173 4.920 24.960 1.00 70.56 92 ALA A C 1
ATOM 733 O O . ALA A 1 92 ? 7.964 5.026 25.899 1.00 70.56 92 ALA A O 1
ATOM 734 N N . ARG A 1 93 ? 7.570 4.531 23.741 1.00 75.56 93 ARG A N 1
ATOM 735 C CA . ARG A 1 93 ? 8.956 4.199 23.369 1.00 75.56 93 ARG A CA 1
ATOM 736 C C . ARG A 1 93 ? 9.777 5.439 22.999 1.00 75.56 93 ARG A C 1
ATOM 738 O O . ARG A 1 93 ? 10.969 5.474 23.282 1.00 75.56 93 ARG A O 1
ATOM 745 N N . LEU A 1 94 ? 9.145 6.448 22.401 1.00 73.81 94 LEU A N 1
ATOM 746 C CA . LEU A 1 94 ? 9.763 7.688 21.905 1.00 73.81 94 LEU A CA 1
ATOM 747 C C . LEU A 1 94 ? 9.992 8.753 22.993 1.00 73.81 94 LEU A C 1
ATOM 749 O O . LEU A 1 94 ? 10.138 9.926 22.667 1.00 73.81 94 LEU A O 1
ATOM 753 N N . GLY A 1 95 ? 10.015 8.383 24.278 1.00 62.28 95 GLY A N 1
ATOM 754 C CA . GLY A 1 95 ? 9.986 9.305 25.427 1.00 62.28 95 GLY A CA 1
ATOM 755 C C . GLY A 1 95 ? 11.055 10.414 25.475 1.00 62.28 95 GLY A C 1
ATOM 756 O O . GLY A 1 95 ? 10.950 11.304 26.315 1.00 62.28 95 GLY A O 1
ATOM 757 N N . GLU A 1 96 ? 12.049 10.394 24.584 1.00 72.56 96 GLU A N 1
ATOM 758 C CA . GLU A 1 96 ? 13.117 11.396 24.466 1.00 72.56 96 GLU A CA 1
ATOM 759 C C . GLU A 1 96 ? 13.006 12.290 23.205 1.00 72.56 96 GLU A C 1
ATOM 761 O O . GLU A 1 96 ? 13.826 13.187 23.022 1.00 72.56 96 GLU A O 1
ATOM 766 N N . GLU A 1 97 ? 11.980 12.109 22.361 1.00 85.88 97 GLU A N 1
ATOM 767 C CA . GLU A 1 97 ? 11.778 12.843 21.098 1.00 85.88 97 GLU A CA 1
ATOM 768 C C . GLU A 1 97 ? 10.440 13.621 21.094 1.00 85.88 97 GLU A C 1
ATOM 770 O O . GLU A 1 97 ? 9.453 13.178 20.496 1.00 85.88 97 GLU A O 1
ATOM 775 N N . PRO A 1 98 ? 10.365 14.798 21.750 1.00 84.56 98 PRO A N 1
ATOM 776 C CA . PRO A 1 98 ? 9.104 15.510 21.986 1.00 84.56 98 PRO A CA 1
ATOM 777 C C . PRO A 1 98 ? 8.345 15.896 20.709 1.00 84.56 98 PRO A C 1
ATOM 779 O O . PRO A 1 98 ? 7.117 15.885 20.705 1.00 84.56 98 PRO A O 1
ATOM 782 N N . GLU A 1 99 ? 9.043 16.196 19.614 1.00 88.31 99 GLU A N 1
ATOM 783 C CA . GLU A 1 99 ? 8.416 16.557 18.334 1.00 88.31 99 GLU A CA 1
ATOM 784 C C . GLU A 1 99 ? 7.711 15.358 17.678 1.00 88.31 99 GLU A C 1
ATOM 786 O O . GLU A 1 99 ? 6.572 15.479 17.213 1.00 88.31 99 GLU A O 1
ATOM 791 N N . LYS A 1 100 ? 8.331 14.168 17.719 1.00 89.06 100 LYS A N 1
ATOM 792 C CA . LYS A 1 100 ? 7.707 12.930 17.228 1.00 89.06 100 LYS A CA 1
ATOM 793 C C . LYS A 1 100 ? 6.501 12.542 18.079 1.00 89.06 100 LYS A C 1
ATOM 795 O O . LYS A 1 100 ? 5.480 12.124 17.538 1.00 89.06 100 LYS A O 1
ATOM 800 N N . LEU A 1 101 ? 6.593 12.733 19.398 1.00 87.94 101 LEU A N 1
ATOM 801 C CA . LEU A 1 101 ? 5.475 12.499 20.314 1.00 87.94 101 LEU A CA 1
ATOM 802 C C . LEU A 1 101 ? 4.274 13.381 19.965 1.00 87.94 101 LEU A C 1
ATOM 804 O O . LEU A 1 101 ? 3.182 12.848 19.798 1.00 87.94 101 LEU A O 1
ATOM 808 N N . ILE A 1 102 ? 4.479 14.694 19.795 1.00 90.31 102 ILE A N 1
ATOM 809 C CA . ILE A 1 102 ? 3.411 15.638 19.422 1.00 90.31 102 ILE A CA 1
ATOM 810 C C . ILE A 1 102 ? 2.743 15.204 18.115 1.00 90.31 102 ILE A C 1
ATOM 812 O O . ILE A 1 102 ? 1.516 15.141 18.041 1.00 90.31 102 ILE A O 1
ATOM 816 N N . THR A 1 103 ? 3.543 14.843 17.113 1.00 92.69 103 THR A N 1
ATOM 817 C CA . THR A 1 103 ? 3.053 14.418 15.796 1.00 92.69 103 THR A CA 1
ATOM 818 C C . THR A 1 103 ? 2.206 13.146 15.886 1.00 92.69 103 THR A C 1
ATOM 820 O O . THR A 1 103 ? 1.091 13.110 15.368 1.00 92.69 103 THR A O 1
ATOM 823 N N . LEU A 1 104 ? 2.676 12.121 16.607 1.00 90.62 104 LEU A N 1
ATOM 824 C CA . LEU A 1 104 ? 1.918 10.880 16.796 1.00 90.62 104 LEU A CA 1
ATOM 825 C C . LEU A 1 104 ? 0.654 11.081 17.637 1.00 90.62 104 LEU A C 1
ATOM 827 O O . LEU A 1 104 ? -0.372 10.473 17.338 1.00 90.62 104 LEU A O 1
ATOM 831 N N . THR A 1 105 ? 0.691 11.940 18.660 1.00 89.81 105 THR A N 1
ATOM 832 C CA . THR A 1 105 ? -0.520 12.285 19.419 1.00 89.81 105 THR A CA 1
ATOM 833 C C . THR A 1 105 ? -1.526 13.049 18.562 1.00 89.81 105 THR A C 1
ATOM 835 O O . THR A 1 105 ? -2.705 12.721 18.587 1.00 89.81 105 THR A O 1
ATOM 838 N N . GLY A 1 106 ? -1.069 13.983 17.721 1.00 92.00 106 GLY A N 1
ATOM 839 C CA . GLY A 1 106 ? -1.935 14.685 16.773 1.00 92.00 106 GLY A CA 1
ATOM 840 C C . GLY A 1 106 ? -2.545 13.742 15.734 1.00 92.00 106 GLY A C 1
ATOM 841 O O . GLY A 1 106 ? -3.705 13.892 15.362 1.00 92.00 106 GLY A O 1
ATOM 842 N N . TYR A 1 107 ? -1.801 12.720 15.310 1.00 93.38 107 TYR A N 1
ATOM 843 C CA . TYR A 1 107 ? -2.325 11.666 14.445 1.00 93.38 107 TYR A CA 1
ATOM 844 C C . TYR A 1 107 ? -3.386 10.793 15.133 1.00 93.38 107 TYR A C 1
ATOM 846 O O . TYR A 1 107 ? -4.398 10.464 14.516 1.00 93.38 107 TYR A O 1
ATOM 854 N N . LEU A 1 108 ? -3.199 10.457 16.414 1.00 91.75 108 LEU A N 1
ATOM 855 C CA . LEU A 1 108 ? -4.226 9.778 17.212 1.00 91.75 108 LEU A CA 1
ATOM 856 C C . LEU A 1 108 ? -5.503 10.625 17.319 1.00 91.75 108 LEU A C 1
ATOM 858 O O . LEU A 1 108 ? -6.589 10.114 17.065 1.00 91.75 108 LEU A O 1
ATOM 862 N N . ASP A 1 109 ? -5.373 11.926 17.584 1.00 92.62 109 ASP A N 1
ATOM 863 C CA . ASP A 1 109 ? -6.517 12.846 17.621 1.00 92.62 109 ASP A CA 1
ATOM 864 C C . ASP A 1 109 ? -7.224 12.944 16.254 1.00 92.62 109 ASP A C 1
ATOM 866 O O . ASP A 1 109 ? -8.445 13.115 16.173 1.00 92.62 109 ASP A O 1
ATOM 870 N N . LEU A 1 110 ? -6.469 12.831 15.155 1.00 93.12 110 LEU A N 1
ATOM 871 C CA . LEU A 1 110 ? -7.011 12.822 13.797 1.00 93.12 110 LEU A CA 1
ATOM 872 C C . LEU A 1 110 ? -7.833 11.571 13.486 1.00 93.12 110 LEU A C 1
ATOM 874 O O . LEU A 1 110 ? -8.849 11.705 12.803 1.00 93.12 110 LEU A O 1
ATOM 878 N N . LEU A 1 111 ? -7.442 10.395 13.992 1.00 91.69 111 LEU A N 1
ATOM 879 C CA . LEU A 1 111 ? -8.222 9.160 13.832 1.00 91.69 111 LEU A CA 1
ATOM 880 C C . LEU A 1 111 ? -9.638 9.318 14.391 1.00 91.69 111 LEU A C 1
ATOM 882 O O . LEU A 1 111 ? -10.593 8.846 13.780 1.00 91.69 111 LEU A O 1
ATOM 886 N N . ASP A 1 112 ? -9.777 10.009 15.521 1.00 90.69 112 ASP A N 1
ATOM 887 C CA . ASP A 1 112 ? -11.074 10.186 16.171 1.00 90.69 112 ASP A CA 1
ATOM 888 C C . ASP A 1 112 ? -11.859 11.358 15.566 1.00 90.69 112 ASP A C 1
ATOM 890 O O . ASP A 1 112 ? -13.063 11.257 15.329 1.00 90.69 112 ASP A O 1
ATOM 894 N N . ARG A 1 113 ? -11.194 12.479 15.260 1.00 92.88 113 ARG A N 1
ATOM 895 C CA . ARG A 1 113 ? -11.862 13.666 14.702 1.00 92.88 113 ARG A CA 1
ATOM 896 C C . ARG A 1 113 ? -12.355 13.461 13.270 1.00 92.88 113 ARG A C 1
ATOM 898 O O . ARG A 1 113 ? -13.374 14.046 12.897 1.00 92.88 113 ARG A O 1
ATOM 905 N N . LEU A 1 114 ? -11.621 12.693 12.466 1.00 91.12 114 LEU A N 1
ATOM 906 C CA . LEU A 1 114 ? -11.978 12.405 11.075 1.00 91.12 114 LEU A CA 1
ATOM 907 C C . LEU A 1 114 ? -12.815 11.126 10.927 1.00 91.12 114 LEU A C 1
ATOM 909 O O . LEU A 1 114 ? -13.195 10.785 9.807 1.00 91.12 114 LEU A O 1
ATOM 913 N N . ALA A 1 115 ? -13.169 10.454 12.026 1.00 89.62 115 ALA A N 1
ATOM 914 C CA . ALA A 1 115 ? -14.134 9.365 11.991 1.00 89.62 115 ALA A CA 1
ATOM 915 C C . ALA A 1 115 ? -15.488 9.859 11.441 1.00 89.62 115 ALA A C 1
ATOM 917 O O . ALA A 1 115 ? -16.041 10.873 11.872 1.00 89.62 115 ALA A O 1
ATOM 918 N N . GLY A 1 116 ? -16.013 9.147 10.448 1.00 87.00 116 GLY A N 1
ATOM 919 C CA . GLY A 1 116 ? -17.197 9.506 9.669 1.00 87.00 116 GLY A CA 1
ATOM 920 C C . GLY A 1 116 ? -16.970 10.578 8.595 1.00 87.00 116 GLY A C 1
ATOM 921 O O . GLY A 1 116 ? -17.935 10.975 7.939 1.00 87.00 116 GLY A O 1
ATOM 922 N N . GLN A 1 117 ? -15.740 11.070 8.403 1.00 88.44 117 GLN A N 1
ATOM 923 C CA . GLN A 1 117 ? -15.424 12.075 7.384 1.00 88.44 117 GLN A CA 1
ATOM 924 C C . GLN A 1 117 ? -14.831 11.435 6.127 1.00 88.44 117 GLN A C 1
ATOM 926 O O . GLN A 1 117 ? -13.985 10.552 6.192 1.00 88.44 117 GLN A O 1
ATOM 931 N N . THR A 1 118 ? -15.239 11.932 4.959 1.00 86.19 118 THR A N 1
ATOM 932 C CA . THR A 1 118 ? -14.785 11.426 3.651 1.00 86.19 118 THR A CA 1
ATOM 933 C C . THR A 1 118 ? -13.610 12.206 3.056 1.00 86.19 118 THR A C 1
ATOM 935 O O . THR A 1 118 ? -13.167 11.911 1.941 1.00 86.19 118 THR A O 1
ATOM 938 N N . GLU A 1 119 ? -13.178 13.271 3.728 1.00 89.56 119 GLU A N 1
ATOM 939 C CA . GLU A 1 119 ? -12.173 14.225 3.259 1.00 89.56 119 GLU A CA 1
ATOM 940 C C . GLU A 1 119 ? -11.178 14.538 4.376 1.00 89.56 119 GLU A C 1
ATOM 942 O O . GLU A 1 119 ? -11.505 14.473 5.559 1.00 89.56 119 GLU A O 1
ATOM 947 N N . ILE A 1 120 ? -9.957 14.896 3.979 1.00 91.81 120 ILE A N 1
ATOM 948 C CA . ILE A 1 120 ? -8.885 15.301 4.887 1.00 91.81 120 ILE A CA 1
ATOM 949 C C . ILE A 1 120 ? -8.617 16.786 4.638 1.00 91.81 120 ILE A C 1
ATOM 951 O O . ILE A 1 120 ? -8.223 17.136 3.518 1.00 91.81 120 ILE A O 1
ATOM 955 N N . PRO A 1 121 ? -8.795 17.663 5.642 1.00 92.56 121 PRO A N 1
ATOM 956 C CA . PRO A 1 121 ? -8.493 19.080 5.489 1.00 92.56 121 PRO A CA 1
ATOM 957 C C . PRO A 1 121 ? -7.017 19.300 5.138 1.00 92.56 121 PRO A C 1
ATOM 959 O O . PRO A 1 121 ? -6.140 18.639 5.693 1.00 92.56 121 PRO A O 1
ATOM 962 N N . ASP A 1 122 ? -6.721 20.263 4.261 1.00 89.75 122 ASP A N 1
ATOM 963 C CA . ASP A 1 122 ? -5.356 20.483 3.755 1.00 89.75 122 ASP A CA 1
ATOM 964 C C . ASP A 1 122 ? -4.317 20.723 4.861 1.00 89.75 122 ASP A C 1
ATOM 966 O O . ASP A 1 122 ? -3.189 20.246 4.753 1.00 89.75 122 ASP A O 1
ATOM 970 N N . GLY A 1 123 ? -4.705 21.396 5.951 1.00 89.69 123 GLY A N 1
ATOM 971 C CA . GLY A 1 123 ? -3.830 21.641 7.103 1.00 89.69 123 GLY A CA 1
ATOM 972 C C . GLY A 1 123 ? -3.408 20.376 7.861 1.00 89.69 123 GLY A C 1
ATOM 973 O O . GLY A 1 123 ? -2.366 20.382 8.503 1.00 89.69 123 GLY A O 1
ATOM 974 N N . GLU A 1 124 ? -4.170 19.287 7.748 1.00 92.88 124 GLU A N 1
ATOM 975 C CA . GLU A 1 124 ? -3.912 18.021 8.453 1.00 92.88 124 GLU A CA 1
ATOM 976 C C . GLU A 1 124 ? -3.066 17.052 7.619 1.00 92.88 124 GLU A C 1
ATOM 978 O O . GLU A 1 124 ? -2.455 16.123 8.146 1.00 92.88 124 GLU A O 1
ATOM 983 N N . LYS A 1 125 ? -3.007 17.266 6.298 1.00 92.38 125 LYS A N 1
ATOM 984 C CA . LYS A 1 125 ? -2.294 16.384 5.363 1.00 92.38 125 LYS A CA 1
ATOM 985 C C . LYS A 1 125 ? -0.803 16.272 5.687 1.00 92.38 125 LYS A C 1
ATOM 987 O O . LYS A 1 125 ? -0.230 15.201 5.497 1.00 92.38 125 LYS A O 1
ATOM 992 N N . GLY A 1 126 ? -0.195 17.361 6.168 1.00 92.00 126 GLY A N 1
ATOM 993 C CA . GLY A 1 126 ? 1.202 17.393 6.614 1.00 92.00 126 GLY A CA 1
ATOM 994 C C . GLY A 1 126 ? 1.427 16.530 7.854 1.00 92.00 126 GLY A C 1
ATOM 995 O O . GLY A 1 126 ? 2.264 15.635 7.821 1.00 92.00 126 GLY A O 1
ATOM 996 N N . THR A 1 127 ? 0.604 16.717 8.890 1.00 93.25 127 THR A N 1
ATOM 997 C CA . THR A 1 127 ? 0.667 15.931 10.131 1.00 93.25 127 THR A CA 1
ATOM 998 C C . THR A 1 127 ? 0.475 14.440 9.879 1.00 93.25 127 THR A C 1
ATOM 1000 O O . THR A 1 127 ? 1.202 13.633 10.449 1.00 93.25 127 THR A O 1
ATOM 1003 N N . ILE A 1 128 ? -0.455 14.056 8.996 1.00 94.69 128 ILE A N 1
ATOM 1004 C CA . ILE A 1 128 ? -0.626 12.648 8.607 1.00 94.69 128 ILE A CA 1
ATOM 1005 C C . ILE A 1 128 ? 0.655 12.123 7.963 1.00 94.69 128 ILE A C 1
ATOM 1007 O O . ILE A 1 128 ? 1.158 11.090 8.393 1.00 94.69 128 ILE A O 1
ATOM 1011 N N . ARG A 1 129 ? 1.208 12.832 6.970 1.00 94.81 129 ARG A N 1
ATOM 1012 C CA . ARG A 1 129 ? 2.427 12.400 6.274 1.00 94.81 129 ARG A CA 1
ATOM 1013 C C . ARG A 1 129 ? 3.590 12.196 7.248 1.00 94.81 129 ARG A C 1
ATOM 1015 O O . ARG A 1 129 ? 4.187 11.124 7.247 1.00 94.81 129 ARG A O 1
ATOM 1022 N N . GLU A 1 130 ? 3.858 13.184 8.098 1.00 93.88 130 GLU A N 1
ATOM 1023 C CA . GLU A 1 130 ? 4.930 13.137 9.103 1.00 93.88 130 GLU A CA 1
ATOM 1024 C C . GLU A 1 130 ? 4.712 12.001 10.112 1.00 93.88 130 GLU A C 1
ATOM 1026 O O . GLU A 1 130 ? 5.645 11.271 10.450 1.00 93.88 130 GLU A O 1
ATOM 1031 N N . ALA A 1 131 ? 3.470 11.781 10.553 1.00 93.38 131 ALA A N 1
ATOM 1032 C CA . ALA A 1 131 ? 3.148 10.667 11.436 1.00 93.38 131 ALA A CA 1
ATOM 1033 C C . ALA A 1 131 ? 3.432 9.313 10.775 1.00 93.38 131 ALA A C 1
ATOM 1035 O O . ALA A 1 131 ? 4.001 8.432 11.418 1.00 93.38 131 ALA A O 1
ATOM 1036 N N . ILE A 1 132 ? 3.084 9.137 9.496 1.00 93.69 132 ILE A N 1
ATOM 1037 C CA . ILE A 1 132 ? 3.367 7.887 8.781 1.00 93.69 132 ILE A CA 1
ATOM 1038 C C . ILE A 1 132 ? 4.873 7.672 8.603 1.00 93.69 132 ILE A C 1
ATOM 1040 O O . ILE A 1 132 ? 5.322 6.537 8.750 1.00 93.69 132 ILE A O 1
ATOM 1044 N N . GLU A 1 133 ? 5.659 8.722 8.347 1.00 92.56 133 GLU A N 1
ATOM 1045 C CA . GLU A 1 133 ? 7.130 8.630 8.294 1.00 92.56 133 GLU A CA 1
ATOM 1046 C C . GLU A 1 133 ? 7.706 8.124 9.621 1.00 92.56 133 GLU A C 1
ATOM 1048 O O . GLU A 1 133 ? 8.506 7.189 9.639 1.00 92.56 133 GLU A O 1
ATOM 1053 N N . ILE A 1 134 ? 7.229 8.666 10.745 1.00 90.50 134 ILE A N 1
ATOM 1054 C CA . ILE A 1 134 ? 7.636 8.212 12.081 1.00 90.50 134 ILE A CA 1
ATOM 1055 C C . ILE A 1 134 ? 7.240 6.744 12.302 1.00 90.50 134 ILE A C 1
ATOM 1057 O O . ILE A 1 134 ? 8.044 5.942 12.781 1.00 90.50 134 ILE A O 1
ATOM 1061 N N . LEU A 1 135 ? 6.005 6.366 11.961 1.00 88.81 135 LEU A N 1
ATOM 1062 C CA . LEU A 1 135 ? 5.529 4.989 12.129 1.00 88.81 135 LEU A CA 1
ATOM 1063 C C . LEU A 1 135 ? 6.310 4.000 11.248 1.00 88.81 135 LEU A C 1
ATOM 1065 O O . LEU A 1 135 ? 6.574 2.877 11.683 1.00 88.81 135 LEU A O 1
ATOM 1069 N N . GLU A 1 136 ? 6.717 4.406 10.044 1.00 88.50 136 GLU A N 1
ATOM 1070 C CA . GLU A 1 136 ? 7.539 3.598 9.140 1.00 88.50 136 GLU A CA 1
ATOM 1071 C C . GLU A 1 136 ? 8.959 3.391 9.682 1.00 88.50 136 GLU A C 1
ATOM 1073 O O . GLU A 1 136 ? 9.417 2.249 9.761 1.00 88.50 136 GLU A O 1
ATOM 1078 N N . GLU A 1 137 ? 9.621 4.454 10.150 1.00 87.88 137 GLU A N 1
ATOM 1079 C CA . GLU A 1 137 ? 10.938 4.382 10.804 1.00 87.88 137 GLU A CA 1
ATOM 1080 C C . GLU A 1 137 ? 10.915 3.394 11.988 1.00 87.88 137 GLU A C 1
ATOM 1082 O O . GLU A 1 137 ? 11.813 2.564 12.194 1.00 87.88 137 GLU A O 1
ATOM 1087 N N . ILE A 1 138 ? 9.839 3.444 12.769 1.00 81.62 138 ILE A N 1
ATOM 1088 C CA . ILE A 1 138 ? 9.639 2.575 13.926 1.00 81.62 138 ILE A CA 1
ATOM 1089 C C . ILE A 1 138 ? 9.392 1.124 13.506 1.00 81.62 138 ILE A C 1
ATOM 1091 O O . ILE A 1 138 ? 9.962 0.204 14.101 1.00 81.62 138 ILE A O 1
ATOM 1095 N N . SER A 1 139 ? 8.579 0.917 12.470 1.00 81.62 139 SER A N 1
ATOM 1096 C CA . SER A 1 139 ? 8.326 -0.395 11.874 1.00 81.62 139 SER A CA 1
ATOM 1097 C C . SER A 1 139 ? 9.634 -1.031 11.381 1.00 81.62 139 SER A C 1
ATOM 1099 O O . SER A 1 139 ? 9.958 -2.158 11.763 1.00 81.62 139 SER A O 1
ATOM 1101 N N . ALA A 1 140 ? 10.458 -0.275 10.649 1.00 80.69 140 ALA A N 1
ATOM 1102 C CA . ALA A 1 140 ? 11.728 -0.739 10.093 1.00 80.69 140 ALA A CA 1
ATOM 1103 C C . ALA A 1 140 ? 12.805 -1.041 11.156 1.00 80.69 140 ALA A C 1
ATOM 1105 O O . ALA A 1 140 ? 13.591 -1.975 10.995 1.00 80.69 140 ALA A O 1
ATOM 1106 N N . SER A 1 141 ? 12.841 -0.291 12.263 1.00 73.62 141 SER A N 1
ATOM 1107 C CA . SER A 1 141 ? 13.875 -0.410 13.313 1.00 73.62 141 SER A CA 1
ATOM 1108 C C . SER A 1 141 ? 13.699 -1.593 14.279 1.00 73.62 141 SER A C 1
ATOM 1110 O O . SER A 1 141 ? 14.534 -1.800 15.161 1.00 73.62 141 SER A O 1
ATOM 1112 N N . GLY A 1 142 ? 12.642 -2.395 14.135 1.00 63.16 142 GLY A N 1
ATOM 1113 C CA . GLY A 1 142 ? 12.424 -3.578 14.978 1.00 63.16 142 GLY A CA 1
ATOM 1114 C C . GLY A 1 142 ? 10.963 -3.977 15.187 1.00 63.16 142 GLY A C 1
ATOM 1115 O O . GLY A 1 142 ? 10.678 -4.819 16.045 1.00 63.16 142 GLY A O 1
ATOM 1116 N N . GLY A 1 143 ? 10.029 -3.383 14.442 1.00 60.66 143 GLY A N 1
ATOM 1117 C CA . GLY A 1 143 ? 8.626 -3.770 14.455 1.00 60.66 143 GLY A CA 1
ATOM 1118 C C . GLY A 1 143 ? 8.416 -5.134 13.796 1.00 60.66 143 GLY A C 1
ATOM 1119 O O . GLY A 1 143 ? 8.898 -5.404 12.702 1.00 60.66 143 GLY A O 1
ATOM 1120 N N . ARG A 1 144 ? 7.661 -6.022 14.453 1.00 63.94 144 ARG A N 1
ATOM 1121 C CA . ARG A 1 144 ? 7.025 -7.146 13.746 1.00 63.94 144 ARG A CA 1
ATOM 1122 C C . ARG A 1 144 ? 5.912 -6.584 12.868 1.00 63.94 144 ARG A C 1
ATOM 1124 O O . ARG A 1 144 ? 5.158 -5.749 13.370 1.00 63.94 144 ARG A O 1
ATOM 1131 N N . SER A 1 145 ? 5.777 -7.095 11.644 1.00 69.25 145 SER A N 1
ATOM 1132 C CA . SER A 1 145 ? 4.612 -6.852 10.786 1.00 69.25 145 SER A CA 1
ATOM 1133 C C . SER A 1 145 ? 3.318 -7.058 11.576 1.00 69.25 145 SER A C 1
ATOM 1135 O O . SER A 1 145 ? 3.206 -7.993 12.379 1.00 69.25 145 SER A O 1
ATOM 1137 N N . ARG A 1 146 ? 2.373 -6.136 11.398 1.00 84.94 146 ARG A N 1
ATOM 1138 C CA . ARG A 1 146 ? 1.062 -6.137 12.063 1.00 84.94 146 ARG A CA 1
ATOM 1139 C C . ARG A 1 146 ? -0.024 -6.310 11.024 1.00 84.94 146 ARG A C 1
ATOM 1141 O O . ARG A 1 146 ? 0.276 -6.312 9.832 1.00 84.94 146 ARG A O 1
ATOM 1148 N N . PHE A 1 147 ? -1.263 -6.477 11.480 1.00 89.69 147 PHE A N 1
ATOM 1149 C CA . PHE A 1 147 ? -2.388 -6.693 10.578 1.00 89.69 147 PHE A CA 1
ATOM 1150 C C . PHE A 1 147 ? -2.184 -7.920 9.673 1.00 89.69 147 PHE A C 1
ATOM 1152 O O . PHE A 1 147 ? -2.617 -7.932 8.525 1.00 89.69 147 PHE A O 1
ATOM 1159 N N . LEU A 1 148 ? -1.511 -8.967 10.175 1.00 85.56 148 LEU A N 1
ATOM 1160 C CA . LEU A 1 148 ? -1.124 -10.138 9.369 1.00 85.56 148 LEU A CA 1
ATOM 1161 C C . LEU A 1 148 ? -2.332 -10.839 8.745 1.00 85.56 148 LEU A C 1
ATOM 1163 O O . LEU A 1 148 ? -2.254 -11.403 7.660 1.00 85.56 148 LEU A O 1
ATOM 1167 N N . TYR A 1 149 ? -3.477 -10.761 9.416 1.00 88.62 149 TYR A N 1
ATOM 1168 C CA . TYR A 1 149 ? -4.725 -11.318 8.919 1.00 88.62 149 TYR A CA 1
ATOM 1169 C C . TYR A 1 149 ? -5.239 -10.636 7.646 1.00 88.62 149 TYR A C 1
ATOM 1171 O O . TYR A 1 149 ? -6.063 -11.230 6.951 1.00 88.62 149 TYR A O 1
ATOM 1179 N N . LEU A 1 150 ? -4.754 -9.432 7.313 1.00 91.69 150 LEU A N 1
ATOM 1180 C CA . LEU A 1 150 ? -5.088 -8.775 6.053 1.00 91.69 150 LEU A CA 1
ATOM 1181 C C . LEU A 1 150 ? -4.556 -9.553 4.843 1.00 91.69 150 LEU A C 1
ATOM 1183 O O . LEU A 1 150 ? -5.203 -9.576 3.802 1.00 91.69 150 LEU A O 1
ATOM 1187 N N . GLU A 1 151 ? -3.435 -10.262 4.983 1.00 88.38 151 GLU A N 1
ATOM 1188 C CA . GLU A 1 151 ? -2.847 -11.061 3.897 1.00 88.38 151 GLU A CA 1
ATOM 1189 C C . GLU A 1 151 ? -3.718 -12.250 3.483 1.00 88.38 151 GLU A C 1
ATOM 1191 O O . GLU A 1 151 ? -3.557 -12.794 2.392 1.00 88.38 151 GLU A O 1
ATOM 1196 N N . TYR A 1 152 ? -4.640 -12.667 4.351 1.00 87.19 152 TYR A N 1
ATOM 1197 C CA . TYR A 1 152 ? -5.505 -13.809 4.089 1.00 87.19 152 TYR A CA 1
ATOM 1198 C C . TYR A 1 152 ? -6.741 -13.443 3.264 1.00 87.19 152 TYR A C 1
ATOM 1200 O O . TYR A 1 152 ? -7.388 -14.335 2.714 1.00 87.19 152 TYR A O 1
ATOM 1208 N N . PHE A 1 153 ? -7.088 -12.158 3.164 1.00 87.31 153 PHE A N 1
ATOM 1209 C CA . PHE A 1 153 ? -8.204 -11.722 2.334 1.00 87.31 153 PHE A CA 1
ATOM 1210 C C . PHE A 1 153 ? -7.872 -11.834 0.844 1.00 87.31 153 PHE A C 1
ATOM 1212 O O . PHE A 1 153 ? -6.747 -11.600 0.400 1.00 87.31 153 PHE A O 1
ATOM 1219 N N . SER A 1 154 ? -8.894 -12.143 0.045 1.00 88.50 154 SER A N 1
ATOM 1220 C CA . SER A 1 154 ? -8.802 -11.991 -1.408 1.00 88.50 154 SER A CA 1
ATOM 1221 C C . SER A 1 154 ? -8.635 -10.519 -1.798 1.00 88.50 154 SER A C 1
ATOM 1223 O O . SER A 1 154 ? -8.987 -9.614 -1.038 1.00 88.50 154 SER A O 1
ATOM 1225 N N . SER A 1 155 ? -8.137 -10.275 -3.013 1.00 88.31 155 SER A N 1
ATOM 1226 C CA . SER A 1 155 ? -7.980 -8.914 -3.540 1.00 88.31 155 SER A CA 1
ATOM 1227 C C . SER A 1 155 ? -9.296 -8.130 -3.484 1.00 88.31 155 SER A C 1
ATOM 1229 O O . SER A 1 155 ? -9.310 -7.025 -2.955 1.00 88.31 155 SER A O 1
ATOM 1231 N N . ASP A 1 156 ? -10.417 -8.726 -3.904 1.00 90.19 156 ASP A N 1
ATOM 1232 C CA . ASP A 1 156 ? -11.728 -8.062 -3.886 1.00 90.19 156 ASP A CA 1
ATOM 1233 C C . ASP A 1 156 ? -12.159 -7.650 -2.469 1.00 90.19 156 ASP A C 1
ATOM 1235 O O . ASP A 1 156 ? -12.640 -6.536 -2.264 1.00 90.19 156 ASP A O 1
ATOM 1239 N N . GLN A 1 157 ? -11.925 -8.514 -1.474 1.00 89.44 157 GLN A N 1
ATOM 1240 C CA . GLN A 1 157 ? -12.237 -8.216 -0.073 1.00 89.44 157 GLN A CA 1
ATOM 1241 C C . GLN A 1 157 ? -11.357 -7.092 0.482 1.00 89.44 157 GLN A C 1
ATOM 1243 O O . GLN A 1 157 ? -11.862 -6.191 1.147 1.00 89.44 157 GLN A O 1
ATOM 1248 N N . LEU A 1 158 ? -10.054 -7.108 0.184 1.00 92.00 158 LEU A N 1
ATOM 1249 C CA . LEU A 1 158 ? -9.146 -6.025 0.566 1.00 92.00 158 LEU A CA 1
ATOM 1250 C C . LEU A 1 158 ? -9.578 -4.692 -0.047 1.00 92.00 158 LEU A C 1
ATOM 1252 O O . LEU A 1 158 ? -9.644 -3.682 0.651 1.00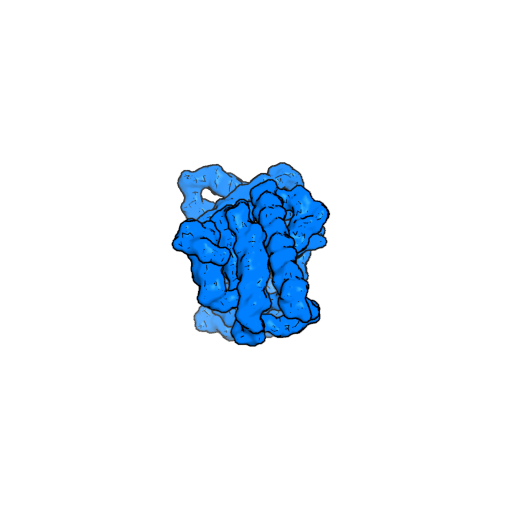 92.00 158 LEU A O 1
ATOM 1256 N N . GLN A 1 159 ? -9.917 -4.690 -1.337 1.00 92.25 159 GLN A N 1
ATOM 1257 C CA . GLN A 1 159 ? -10.388 -3.492 -2.025 1.00 92.25 159 GLN A CA 1
ATOM 1258 C C . GLN A 1 159 ? -11.693 -2.970 -1.403 1.00 92.25 159 GLN A C 1
ATOM 1260 O O . GLN A 1 159 ? -11.851 -1.760 -1.254 1.00 92.25 159 GLN A O 1
ATOM 1265 N N . GLU A 1 160 ? -12.611 -3.849 -0.988 1.00 92.88 160 GLU A N 1
ATOM 1266 C CA . GLU A 1 160 ? -13.833 -3.444 -0.287 1.00 92.88 160 GLU A CA 1
ATOM 1267 C C . GLU A 1 160 ? -13.546 -2.823 1.087 1.00 92.88 160 GLU A C 1
ATOM 1269 O O . GLU A 1 160 ? -14.069 -1.742 1.374 1.00 92.88 160 GLU A O 1
ATOM 1274 N N . ILE A 1 161 ? -12.690 -3.454 1.899 1.00 93.06 161 ILE A N 1
ATOM 1275 C CA . ILE A 1 161 ? -12.283 -2.951 3.221 1.00 93.06 161 ILE A CA 1
ATOM 1276 C C . ILE A 1 161 ? -11.615 -1.583 3.081 1.00 93.06 161 ILE A C 1
ATOM 1278 O O . ILE A 1 161 ? -12.014 -0.625 3.738 1.00 93.06 161 ILE A O 1
ATOM 1282 N N . PHE A 1 162 ? -10.632 -1.448 2.188 1.00 95.19 162 PHE A N 1
ATOM 1283 C CA . PHE A 1 162 ? -9.915 -0.185 2.026 1.00 95.19 162 PHE A CA 1
ATOM 1284 C C . PHE A 1 162 ? -10.800 0.908 1.449 1.00 95.19 162 PHE A C 1
ATOM 1286 O O . PHE A 1 162 ? -10.695 2.047 1.899 1.00 95.19 162 PHE A O 1
ATOM 1293 N N . ARG A 1 163 ? -11.710 0.580 0.524 1.00 95.25 163 ARG A N 1
ATOM 1294 C CA . ARG A 1 163 ? -12.727 1.523 0.047 1.00 95.25 163 ARG A CA 1
ATOM 1295 C C . ARG A 1 163 ? -13.593 2.014 1.204 1.00 95.25 163 ARG A C 1
ATOM 1297 O O . ARG A 1 163 ? -13.777 3.217 1.346 1.00 95.25 163 ARG A O 1
ATOM 1304 N N . PHE A 1 164 ? -14.100 1.095 2.025 1.00 94.00 164 PHE A N 1
ATOM 1305 C CA . PHE A 1 164 ? -14.922 1.436 3.181 1.00 94.00 164 PHE A CA 1
ATOM 1306 C C . PHE A 1 164 ? -14.156 2.335 4.158 1.00 94.00 164 PHE A C 1
ATOM 1308 O O . PHE A 1 164 ? -14.662 3.383 4.546 1.00 94.00 164 PHE A O 1
ATOM 1315 N N . ASN A 1 165 ? -12.899 2.012 4.463 1.00 92.81 165 ASN A N 1
ATOM 1316 C CA . ASN A 1 165 ? -12.050 2.841 5.317 1.00 92.81 165 ASN A CA 1
ATOM 1317 C C . ASN A 1 165 ? -11.796 4.233 4.714 1.00 92.81 165 ASN A C 1
ATOM 1319 O O . ASN A 1 165 ? -11.865 5.219 5.436 1.00 92.81 165 ASN A O 1
ATOM 1323 N N . LEU A 1 166 ? -11.563 4.356 3.400 1.00 93.25 166 LEU A N 1
ATOM 1324 C CA . LEU A 1 166 ? -11.415 5.666 2.742 1.00 93.25 166 LEU A CA 1
ATOM 1325 C C . LEU A 1 166 ? -12.681 6.527 2.820 1.00 93.25 166 LEU A C 1
ATOM 1327 O O . LEU A 1 166 ? -12.596 7.748 2.722 1.00 93.25 166 LEU A O 1
ATOM 1331 N N . GLU A 1 167 ? -13.849 5.902 2.937 1.00 91.81 167 GLU A N 1
ATOM 1332 C CA . GLU A 1 167 ? -15.135 6.590 3.029 1.00 91.81 167 GLU A CA 1
ATOM 1333 C C . GLU A 1 167 ? -15.552 6.867 4.478 1.00 91.81 167 GLU A C 1
ATOM 1335 O O . GLU A 1 167 ? -16.357 7.762 4.705 1.00 91.81 167 GLU A O 1
ATOM 1340 N N . GLN A 1 168 ? -15.055 6.103 5.450 1.00 92.19 168 GLN A N 1
ATOM 1341 C CA . GLN A 1 168 ? -15.493 6.205 6.845 1.00 92.19 168 GLN A CA 1
ATOM 1342 C C . GLN A 1 168 ? -14.433 6.783 7.776 1.00 92.19 168 GLN A C 1
ATOM 1344 O O . GLN A 1 168 ? -14.787 7.490 8.709 1.00 92.19 168 GLN A O 1
ATOM 1349 N N . ASN A 1 169 ? -13.153 6.493 7.566 1.00 91.75 169 ASN A N 1
ATOM 1350 C CA . ASN A 1 169 ? -12.062 7.032 8.373 1.00 91.75 169 ASN A CA 1
ATOM 1351 C C . ASN A 1 169 ? -10.733 6.961 7.591 1.00 91.75 169 ASN A C 1
ATOM 1353 O O . ASN A 1 169 ? -9.931 6.041 7.795 1.00 91.75 169 ASN A O 1
ATOM 1357 N N . PRO A 1 170 ? -10.485 7.906 6.661 1.00 92.50 170 PRO A N 1
ATOM 1358 C CA . PRO A 1 170 ? -9.316 7.877 5.791 1.00 92.50 170 PRO A CA 1
ATOM 1359 C C . PRO A 1 170 ? -7.971 7.700 6.514 1.00 92.50 170 PRO A C 1
ATOM 1361 O O . PRO A 1 170 ? -7.175 6.894 6.021 1.00 92.50 170 PRO A O 1
ATOM 1364 N N . PRO A 1 171 ? -7.702 8.375 7.661 1.00 94.00 171 PRO A N 1
ATOM 1365 C CA . PRO A 1 171 ? -6.491 8.182 8.462 1.00 94.00 171 PRO A CA 1
ATOM 1366 C C . PRO A 1 171 ? -6.079 6.720 8.667 1.00 94.00 171 PRO A C 1
ATOM 1368 O O . PRO A 1 171 ? -4.902 6.399 8.531 1.00 94.00 171 PRO A O 1
ATOM 1371 N N . VAL A 1 172 ? -7.030 5.808 8.887 1.00 93.88 172 VAL A N 1
ATOM 1372 C CA . VAL A 1 172 ? -6.745 4.384 9.136 1.00 93.88 172 VAL A CA 1
ATOM 1373 C C . VAL A 1 172 ? -5.894 3.776 8.029 1.00 93.88 172 VAL A C 1
ATOM 1375 O O . VAL A 1 172 ? -4.879 3.139 8.309 1.00 93.88 172 VAL A O 1
ATOM 1378 N N . ASN A 1 173 ? -6.249 4.023 6.766 1.00 95.38 173 ASN A N 1
ATOM 1379 C CA . ASN A 1 173 ? -5.519 3.455 5.636 1.00 95.38 173 ASN A CA 1
ATOM 1380 C C . ASN A 1 173 ? -4.069 3.947 5.567 1.00 95.38 173 ASN A C 1
ATOM 1382 O O . ASN A 1 173 ? -3.201 3.175 5.173 1.00 95.38 173 ASN A O 1
ATOM 1386 N N . PHE A 1 174 ? -3.781 5.180 5.988 1.00 94.75 174 PHE A N 1
ATOM 1387 C CA . PHE A 1 174 ? -2.407 5.685 6.033 1.00 94.75 174 PHE A CA 1
ATOM 1388 C C . PHE A 1 174 ? -1.576 4.961 7.089 1.00 94.75 174 PHE A C 1
ATOM 1390 O O . PHE A 1 174 ? -0.460 4.531 6.801 1.00 94.75 174 PHE A O 1
ATOM 1397 N N . GLY A 1 175 ? -2.139 4.749 8.280 1.00 92.75 175 GLY A N 1
ATOM 1398 C CA . GLY A 1 175 ? -1.484 3.983 9.342 1.00 92.75 175 GLY A CA 1
ATOM 1399 C C . GLY A 1 175 ? -1.184 2.541 8.931 1.00 92.75 175 GLY A C 1
ATOM 1400 O O . GLY A 1 175 ? -0.112 2.015 9.234 1.00 92.75 175 GLY A O 1
ATOM 1401 N N . LEU A 1 176 ? -2.092 1.916 8.174 1.00 93.56 176 LEU A N 1
ATOM 1402 C CA . LEU A 1 176 ? -1.891 0.566 7.647 1.00 93.56 176 LEU A CA 1
ATOM 1403 C C . LEU A 1 176 ? -0.700 0.479 6.682 1.00 93.56 176 LEU A C 1
ATOM 1405 O O . LEU A 1 176 ? -0.003 -0.538 6.703 1.00 93.56 176 LEU A O 1
ATOM 1409 N N . LEU A 1 177 ? -0.412 1.519 5.885 1.00 93.31 177 LEU A N 1
ATOM 1410 C CA . LEU A 1 177 ? 0.721 1.516 4.944 1.00 93.31 177 LEU A CA 1
ATOM 1411 C C . LEU A 1 177 ? 2.074 1.286 5.650 1.00 93.31 177 LEU A C 1
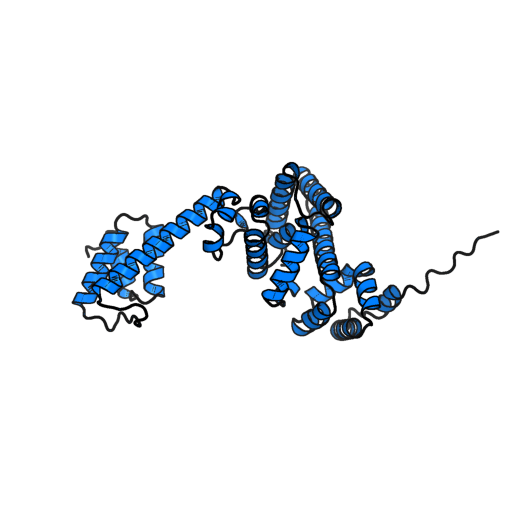ATOM 1413 O O . LEU A 1 177 ? 2.950 0.629 5.078 1.00 93.31 177 LEU A O 1
ATOM 1417 N N . ALA A 1 178 ? 2.235 1.785 6.883 1.00 89.50 178 ALA A N 1
ATOM 1418 C CA . ALA A 1 178 ? 3.482 1.700 7.652 1.00 89.50 178 ALA A CA 1
ATOM 1419 C C . ALA A 1 178 ? 3.755 0.304 8.250 1.00 89.50 178 ALA A C 1
ATOM 1421 O O . ALA A 1 178 ? 4.910 -0.115 8.361 1.00 89.50 178 ALA A O 1
ATOM 1422 N N . PHE A 1 179 ? 2.707 -0.434 8.632 1.00 87.50 179 PHE A N 1
ATOM 1423 C CA . PHE A 1 179 ? 2.845 -1.686 9.395 1.00 87.50 179 PHE A CA 1
ATOM 1424 C C . PHE A 1 179 ? 2.446 -2.957 8.644 1.00 87.50 179 PHE A C 1
ATOM 1426 O O . PHE A 1 179 ? 2.771 -4.058 9.102 1.00 87.50 179 PHE A O 1
ATOM 1433 N N . SER A 1 180 ? 1.736 -2.812 7.527 1.00 89.31 180 SER A N 1
ATOM 1434 C CA . SER A 1 180 ? 1.271 -3.942 6.722 1.00 89.31 180 SER A CA 1
ATOM 1435 C C . SER A 1 180 ? 2.332 -4.388 5.715 1.00 89.31 180 SER A C 1
ATOM 1437 O O . SER A 1 180 ? 3.307 -3.681 5.445 1.00 89.31 180 SER A O 1
ATOM 1439 N N . SER A 1 181 ? 2.138 -5.570 5.136 1.00 88.94 181 SER A N 1
ATOM 1440 C CA . SER A 1 181 ? 3.010 -6.084 4.083 1.00 88.94 181 SER A CA 1
ATOM 1441 C C . SER A 1 181 ? 2.878 -5.330 2.763 1.00 88.94 181 SER A C 1
ATOM 1443 O O . SER A 1 181 ? 1.940 -4.561 2.543 1.00 88.94 181 SER A O 1
ATOM 1445 N N . GLU A 1 182 ? 3.832 -5.573 1.860 1.00 88.44 182 GLU A N 1
ATOM 1446 C CA . GLU A 1 182 ? 3.886 -4.951 0.533 1.00 88.44 182 GLU A CA 1
ATOM 1447 C C . GLU A 1 182 ? 2.582 -5.161 -0.253 1.00 88.44 182 GLU A C 1
ATOM 1449 O O . GLU A 1 182 ? 2.050 -4.205 -0.802 1.00 88.44 182 GLU A O 1
ATOM 1454 N N . GLN A 1 183 ? 2.011 -6.371 -0.242 1.00 88.88 183 GLN A N 1
ATOM 1455 C CA . GLN A 1 183 ? 0.759 -6.679 -0.948 1.00 88.88 183 GLN A CA 1
ATOM 1456 C C . GLN A 1 183 ? -0.421 -5.834 -0.443 1.00 88.88 183 GLN A C 1
ATOM 1458 O O . GLN A 1 183 ? -1.213 -5.302 -1.228 1.00 88.88 183 GLN A O 1
ATOM 1463 N N . VAL A 1 184 ? -0.547 -5.711 0.880 1.00 92.50 184 VAL A N 1
ATOM 1464 C CA . VAL A 1 184 ? -1.597 -4.908 1.515 1.00 92.50 184 VAL A CA 1
ATOM 1465 C C . VAL A 1 184 ? -1.385 -3.430 1.197 1.00 92.50 184 VAL A C 1
ATOM 1467 O O . VAL A 1 184 ? -2.320 -2.743 0.789 1.00 92.50 184 VAL A O 1
ATOM 1470 N N . ARG A 1 185 ? -0.141 -2.955 1.302 1.00 92.56 185 ARG A N 1
ATOM 1471 C CA . ARG A 1 185 ? 0.245 -1.584 0.962 1.00 92.56 185 ARG A CA 1
ATOM 1472 C C . ARG A 1 185 ? -0.091 -1.242 -0.489 1.00 92.56 185 ARG A C 1
ATOM 1474 O O . ARG A 1 185 ? -0.700 -0.209 -0.745 1.00 92.56 185 ARG A O 1
ATOM 1481 N N . GLU A 1 186 ? 0.255 -2.119 -1.427 1.00 92.06 186 GLU A N 1
ATOM 1482 C CA . GLU A 1 186 ? -0.050 -1.962 -2.853 1.00 92.06 186 GLU A CA 1
ATOM 1483 C C . GLU A 1 186 ? -1.558 -1.869 -3.100 1.00 92.06 186 GLU A C 1
ATOM 1485 O O . GLU A 1 186 ? -1.997 -1.007 -3.862 1.00 92.06 186 GLU A O 1
ATOM 1490 N N . SER A 1 187 ? -2.347 -2.685 -2.396 1.00 93.81 187 SER A N 1
ATOM 1491 C CA . SER A 1 187 ? -3.811 -2.660 -2.480 1.00 93.81 187 SER A CA 1
ATOM 1492 C C . SER A 1 187 ? -4.401 -1.341 -1.964 1.00 93.81 187 SER A C 1
ATOM 1494 O O . SER A 1 187 ? -5.304 -0.787 -2.591 1.00 93.81 187 SER A O 1
ATOM 1496 N N . ILE A 1 188 ? -3.873 -0.801 -0.857 1.00 95.44 188 ILE A N 1
ATOM 1497 C CA . ILE A 1 188 ? -4.288 0.503 -0.314 1.00 95.44 188 ILE A CA 1
ATOM 1498 C C . ILE A 1 188 ? -3.948 1.630 -1.298 1.00 95.44 188 ILE A C 1
ATOM 1500 O O . ILE A 1 188 ? -4.802 2.468 -1.583 1.00 95.44 188 ILE A O 1
ATOM 1504 N N . LEU A 1 189 ? -2.723 1.646 -1.838 1.00 95.44 189 LEU A N 1
ATOM 1505 C CA . LEU A 1 189 ? -2.282 2.669 -2.794 1.00 95.44 189 LEU A CA 1
ATOM 1506 C C . LEU A 1 189 ? -3.115 2.652 -4.076 1.00 95.44 189 LEU A C 1
ATOM 1508 O O . LEU A 1 189 ? -3.486 3.708 -4.585 1.00 95.44 189 LEU A O 1
ATOM 1512 N N . GLU A 1 190 ? -3.428 1.463 -4.589 1.00 94.94 190 GLU A N 1
ATOM 1513 C CA . GLU A 1 190 ? -4.314 1.303 -5.739 1.00 94.94 190 GLU A CA 1
ATOM 1514 C C . GLU A 1 190 ? -5.715 1.859 -5.451 1.00 94.94 190 GLU A C 1
ATOM 1516 O O . GLU A 1 190 ? -6.272 2.600 -6.266 1.00 94.94 190 GLU A O 1
ATOM 1521 N N . MET A 1 191 ? -6.271 1.550 -4.279 1.00 95.56 191 MET A N 1
ATOM 1522 C CA . MET A 1 191 ? -7.585 2.038 -3.867 1.00 95.56 191 MET A CA 1
ATOM 1523 C C . MET A 1 191 ? -7.604 3.568 -3.715 1.00 95.56 191 MET A C 1
ATOM 1525 O O . MET A 1 191 ? -8.524 4.220 -4.214 1.00 95.56 191 MET A O 1
ATOM 1529 N N . MET A 1 192 ? -6.566 4.157 -3.106 1.00 95.75 192 MET A N 1
ATOM 1530 C CA . MET A 1 192 ? -6.392 5.612 -3.034 1.00 95.75 192 MET A CA 1
ATOM 1531 C C . MET A 1 192 ? -6.335 6.225 -4.433 1.00 95.75 192 MET A C 1
ATOM 1533 O O . MET A 1 192 ? -7.152 7.083 -4.744 1.00 95.75 192 MET A O 1
ATOM 1537 N N . ALA A 1 193 ? -5.459 5.736 -5.312 1.00 95.25 193 ALA A N 1
ATOM 1538 C CA . ALA A 1 193 ? -5.319 6.260 -6.670 1.00 95.25 193 ALA A CA 1
ATOM 1539 C C . ALA A 1 193 ? -6.633 6.219 -7.471 1.00 95.25 193 ALA A C 1
ATOM 1541 O O . ALA A 1 193 ? -6.957 7.169 -8.177 1.00 95.25 193 ALA A O 1
ATOM 1542 N N . ARG A 1 194 ? -7.423 5.148 -7.334 1.00 94.44 194 ARG A N 1
ATOM 1543 C CA . ARG A 1 194 ? -8.681 4.983 -8.080 1.00 94.44 194 ARG A CA 1
ATOM 1544 C C . ARG A 1 194 ? -9.855 5.790 -7.520 1.00 94.44 194 ARG A C 1
ATOM 1546 O O . ARG A 1 194 ? -10.782 6.088 -8.271 1.00 94.44 194 ARG A O 1
ATOM 1553 N N . ARG A 1 195 ? -9.896 6.058 -6.210 1.00 94.75 195 ARG A N 1
ATOM 1554 C CA . ARG A 1 195 ? -11.085 6.635 -5.541 1.00 94.75 195 ARG A CA 1
ATOM 1555 C C . ARG A 1 195 ? -10.867 8.016 -4.947 1.00 94.75 195 ARG A C 1
ATOM 1557 O O . ARG A 1 195 ? -11.803 8.811 -4.945 1.00 94.75 195 ARG A O 1
ATOM 1564 N N . LYS A 1 196 ? -9.679 8.253 -4.402 1.00 94.94 196 LYS A N 1
ATOM 1565 C CA . LYS A 1 196 ? -9.291 9.444 -3.643 1.00 94.94 196 LYS A CA 1
ATOM 1566 C C . LYS A 1 196 ? -7.834 9.804 -3.966 1.00 94.94 196 LYS A C 1
ATOM 1568 O O . LYS A 1 196 ? -6.984 9.741 -3.074 1.00 94.94 196 LYS A O 1
ATOM 1573 N N . PRO A 1 197 ? -7.491 10.089 -5.238 1.00 95.00 197 PRO A N 1
ATOM 1574 C CA . PRO A 1 197 ? -6.105 10.324 -5.640 1.00 95.00 197 PRO A CA 1
ATOM 1575 C C . PRO A 1 197 ? -5.455 11.472 -4.859 1.00 95.00 197 PRO A C 1
ATOM 1577 O O . PRO A 1 197 ? -4.257 11.425 -4.597 1.00 95.00 197 PRO A O 1
ATOM 1580 N N . GLU A 1 198 ? -6.234 12.442 -4.376 1.00 94.31 198 GLU A N 1
ATOM 1581 C CA . GLU A 1 198 ? -5.772 13.541 -3.529 1.00 94.31 198 GLU A CA 1
ATOM 1582 C C . GLU A 1 198 ? -5.117 13.097 -2.212 1.00 94.31 198 GLU A C 1
ATOM 1584 O O . GLU A 1 198 ? -4.323 13.841 -1.632 1.00 94.31 198 GLU A O 1
ATOM 1589 N N . PHE A 1 199 ? -5.414 11.884 -1.745 1.00 95.62 199 PHE A N 1
ATOM 1590 C CA . PHE A 1 199 ? -4.816 11.301 -0.546 1.00 95.62 199 PHE A CA 1
ATOM 1591 C C . PHE A 1 199 ? -3.396 10.793 -0.778 1.00 95.62 199 PHE A C 1
ATOM 1593 O O . PHE A 1 199 ? -2.626 10.703 0.175 1.00 95.62 199 PHE A O 1
ATOM 1600 N N . LEU A 1 200 ? -2.996 10.538 -2.026 1.00 94.94 200 LEU A N 1
ATOM 1601 C CA . LEU A 1 200 ? -1.626 10.139 -2.354 1.00 94.94 200 LEU A CA 1
ATOM 1602 C C . LEU A 1 200 ? -0.607 11.196 -1.904 1.00 94.94 200 LEU A C 1
ATOM 1604 O O . LEU A 1 200 ? 0.480 10.858 -1.436 1.00 94.94 200 LEU A O 1
ATOM 1608 N N . ALA A 1 201 ? -0.985 12.475 -1.898 1.00 93.38 201 ALA A N 1
ATOM 1609 C CA . ALA A 1 201 ? -0.133 13.538 -1.380 1.00 93.38 201 ALA A CA 1
ATOM 1610 C C . ALA A 1 201 ? 0.258 13.322 0.097 1.00 93.38 201 ALA A C 1
ATOM 1612 O O . ALA A 1 201 ? 1.311 13.787 0.521 1.00 93.38 201 ALA A O 1
ATOM 1613 N N . CYS A 1 202 ? -0.543 12.618 0.897 1.00 94.25 202 CYS A N 1
ATOM 1614 C CA . CYS A 1 202 ? -0.242 12.328 2.303 1.00 94.25 202 CYS A CA 1
ATOM 1615 C C . CYS A 1 202 ? 0.681 11.119 2.494 1.00 94.25 202 CYS A C 1
ATOM 1617 O O . CYS A 1 202 ? 1.122 10.871 3.611 1.00 94.25 202 CYS A O 1
ATOM 1619 N N . VAL A 1 203 ? 0.971 10.358 1.439 1.00 95.25 203 VAL A N 1
ATOM 1620 C CA . VAL A 1 203 ? 1.801 9.157 1.535 1.00 95.25 203 VAL A CA 1
ATOM 1621 C C . VAL A 1 203 ? 3.284 9.538 1.431 1.00 95.25 203 VAL A C 1
ATOM 1623 O O . VAL A 1 203 ? 3.678 10.209 0.472 1.00 95.25 203 VAL A O 1
ATOM 1626 N N . PRO A 1 204 ? 4.131 9.096 2.373 1.00 93.38 204 PRO A N 1
ATOM 1627 C CA . PRO A 1 204 ? 5.580 9.245 2.275 1.00 93.38 204 PRO A CA 1
ATOM 1628 C C . PRO A 1 204 ? 6.159 8.570 1.030 1.00 93.38 204 PRO A C 1
ATOM 1630 O O . PRO A 1 204 ? 5.761 7.464 0.662 1.00 93.38 204 PRO A O 1
ATOM 1633 N N . SER A 1 205 ? 7.151 9.203 0.398 1.00 91.88 205 SER A N 1
ATOM 1634 C CA . SER A 1 205 ? 7.703 8.732 -0.887 1.00 91.88 205 SER A CA 1
ATOM 1635 C C . SER A 1 205 ? 8.272 7.306 -0.817 1.00 91.88 205 SER A C 1
ATOM 1637 O O . SER A 1 205 ? 8.159 6.559 -1.784 1.00 91.88 205 SER A O 1
ATOM 1639 N N . ALA A 1 206 ? 8.828 6.906 0.332 1.00 89.44 206 ALA A N 1
ATOM 1640 C CA . ALA A 1 206 ? 9.404 5.576 0.551 1.00 89.44 206 ALA A CA 1
ATOM 1641 C C . ALA A 1 206 ? 8.370 4.434 0.522 1.00 89.44 206 ALA A C 1
ATOM 1643 O O . ALA A 1 206 ? 8.725 3.282 0.279 1.00 89.44 206 ALA A O 1
ATOM 1644 N N . LEU A 1 207 ? 7.086 4.740 0.739 1.00 91.69 207 LEU A N 1
ATOM 1645 C CA . LEU A 1 207 ? 6.017 3.741 0.773 1.00 91.69 207 LEU A CA 1
ATOM 1646 C C . LEU A 1 207 ? 5.434 3.428 -0.610 1.00 91.69 207 LEU A C 1
ATOM 1648 O O . LEU A 1 207 ? 4.649 2.487 -0.736 1.00 91.69 207 LEU A O 1
ATOM 1652 N N . TYR A 1 208 ? 5.816 4.171 -1.649 1.00 92.31 208 TYR A N 1
ATOM 1653 C CA . TYR A 1 208 ? 5.357 3.913 -3.009 1.00 92.31 208 TYR A CA 1
ATOM 1654 C C . TYR A 1 208 ? 6.060 2.707 -3.633 1.00 92.31 208 TYR A C 1
ATOM 1656 O O . TYR A 1 208 ? 7.280 2.574 -3.579 1.00 92.31 208 TYR A O 1
ATOM 1664 N N . SER A 1 209 ? 5.279 1.861 -4.307 1.00 86.25 209 SER A N 1
ATOM 1665 C CA . SER A 1 209 ? 5.785 0.762 -5.135 1.00 86.25 209 SER A CA 1
ATOM 1666 C C . SER A 1 209 ? 5.655 1.109 -6.614 1.00 86.25 209 SER A C 1
ATOM 1668 O O . SER A 1 209 ? 4.588 1.506 -7.084 1.00 86.25 209 SER A O 1
ATOM 1670 N N . ILE A 1 210 ? 6.721 0.887 -7.384 1.00 86.69 210 ILE A N 1
ATOM 1671 C CA . ILE A 1 210 ? 6.692 1.042 -8.844 1.00 86.69 210 ILE A CA 1
ATOM 1672 C C . ILE A 1 210 ? 5.825 -0.016 -9.547 1.00 86.69 210 ILE A C 1
ATOM 1674 O O . ILE A 1 210 ? 5.578 0.116 -10.742 1.00 86.69 210 ILE A O 1
ATOM 1678 N N . ARG A 1 211 ? 5.321 -1.054 -8.857 1.00 84.94 211 ARG A N 1
ATOM 1679 C CA . ARG A 1 211 ? 4.423 -2.045 -9.487 1.00 84.94 211 ARG A CA 1
ATOM 1680 C C . ARG A 1 211 ? 3.163 -1.397 -10.065 1.00 84.94 211 ARG A C 1
ATOM 1682 O O . ARG A 1 211 ? 2.737 -1.762 -11.158 1.00 84.94 211 ARG A O 1
ATOM 1689 N N . ASN A 1 212 ? 2.651 -0.363 -9.398 1.00 82.81 212 ASN A N 1
ATOM 1690 C CA . ASN A 1 212 ? 1.462 0.382 -9.814 1.00 82.81 212 ASN A CA 1
ATOM 1691 C C . ASN A 1 212 ? 1.781 1.602 -10.700 1.00 82.81 212 ASN A C 1
ATOM 1693 O O . ASN A 1 212 ? 0.917 2.454 -10.903 1.00 82.81 212 ASN A O 1
ATOM 1697 N N . TYR A 1 213 ? 2.993 1.703 -11.267 1.00 88.81 213 TYR A N 1
ATOM 1698 C CA . TYR A 1 213 ? 3.435 2.912 -11.979 1.00 88.81 213 TYR A CA 1
ATOM 1699 C C . TYR A 1 213 ? 2.501 3.348 -13.120 1.00 88.81 213 TYR A C 1
ATOM 1701 O O . TYR A 1 213 ? 2.341 4.542 -13.344 1.00 88.81 213 TYR A O 1
ATOM 1709 N N . LYS A 1 214 ? 1.850 2.411 -13.827 1.00 91.06 214 LYS A N 1
ATOM 1710 C CA . LYS A 1 214 ? 0.909 2.750 -14.910 1.00 91.06 214 LYS A CA 1
ATOM 1711 C C . LYS A 1 214 ? -0.297 3.536 -14.405 1.00 91.06 214 LYS A C 1
ATOM 1713 O O . LYS A 1 214 ? -0.678 4.510 -15.039 1.00 91.06 214 LYS A O 1
ATOM 1718 N N . LEU A 1 215 ? -0.851 3.130 -13.264 1.00 93.31 215 LEU A N 1
ATOM 1719 C CA . LEU A 1 215 ? -1.950 3.834 -12.605 1.00 93.31 215 LEU A CA 1
ATOM 1720 C C . LEU A 1 215 ? -1.491 5.220 -12.135 1.00 93.31 215 LEU A C 1
ATOM 1722 O O . LEU A 1 215 ? -2.195 6.208 -12.293 1.00 93.31 215 LEU A O 1
ATOM 1726 N N . PHE A 1 216 ? -0.266 5.305 -11.618 1.00 94.31 216 PHE A N 1
ATOM 1727 C CA . PHE A 1 216 ? 0.338 6.560 -11.174 1.00 94.31 216 PHE A CA 1
ATOM 1728 C C . PHE A 1 216 ? 0.621 7.551 -12.309 1.00 94.31 216 PHE A C 1
ATOM 1730 O O . PHE A 1 216 ? 0.719 8.741 -12.040 1.00 94.31 216 PHE A O 1
ATOM 1737 N N . LEU A 1 217 ? 0.720 7.103 -13.564 1.00 94.56 217 LEU A N 1
ATOM 1738 C CA . LEU A 1 217 ? 0.874 7.975 -14.735 1.00 94.56 217 LEU A CA 1
ATOM 1739 C C . LEU A 1 217 ? -0.441 8.597 -15.222 1.00 94.56 217 LEU A C 1
ATOM 1741 O O . LEU A 1 217 ? -0.405 9.475 -16.086 1.00 94.56 217 LEU A O 1
ATOM 1745 N N . GLU A 1 218 ? -1.596 8.146 -14.730 1.00 95.50 218 GLU A N 1
ATOM 1746 C CA . GLU A 1 218 ? -2.881 8.700 -15.154 1.00 95.50 218 GLU A CA 1
ATOM 1747 C C . GLU A 1 218 ? -2.986 10.180 -14.745 1.00 95.50 218 GLU A C 1
ATOM 1749 O O . GLU A 1 218 ? -2.662 10.505 -13.603 1.00 95.50 218 GLU A O 1
ATOM 1754 N N . PRO A 1 219 ? -3.452 11.098 -15.619 1.00 90.31 219 PRO A N 1
ATOM 1755 C CA . PRO A 1 219 ? -3.426 12.538 -15.336 1.00 90.31 219 PRO A CA 1
ATOM 1756 C C . PRO A 1 219 ? -4.075 12.934 -14.002 1.00 90.31 219 PRO A C 1
ATOM 1758 O O . PRO A 1 219 ? -3.504 13.718 -13.254 1.00 90.31 219 PRO A O 1
ATOM 1761 N N . GLY A 1 220 ? -5.221 12.335 -13.660 1.00 91.38 220 GLY A N 1
ATOM 1762 C CA . GLY A 1 220 ? -5.936 12.609 -12.405 1.00 91.38 220 GLY A CA 1
ATOM 1763 C C . GLY A 1 220 ? -5.316 11.984 -11.149 1.00 91.38 220 GLY A C 1
ATOM 1764 O O . GLY A 1 220 ? -5.807 12.230 -10.054 1.00 91.38 220 GLY A O 1
ATOM 1765 N N . VAL A 1 221 ? -4.263 11.175 -11.297 1.00 95.56 221 VAL A N 1
ATOM 1766 C CA . VAL A 1 221 ? -3.515 10.541 -10.200 1.00 95.56 221 VAL A CA 1
ATOM 1767 C C . VAL A 1 221 ? -2.139 11.186 -10.069 1.00 95.56 221 VAL A C 1
ATOM 1769 O O . VAL A 1 221 ? -1.725 11.557 -8.972 1.00 95.56 221 VAL A O 1
ATOM 1772 N N . PHE A 1 222 ? -1.451 11.361 -11.198 1.00 95.88 222 PHE A N 1
ATOM 1773 C CA . PHE A 1 222 ? -0.078 11.843 -11.274 1.00 95.88 222 PHE A CA 1
ATOM 1774 C C . PHE A 1 222 ? 0.115 13.198 -10.585 1.00 95.88 222 PHE A C 1
ATOM 1776 O O . PHE A 1 222 ? 1.108 13.398 -9.889 1.00 95.88 222 PHE A O 1
ATOM 1783 N N . GLU A 1 223 ? -0.848 14.110 -10.742 1.00 95.56 223 GLU A N 1
ATOM 1784 C CA . GLU A 1 223 ? -0.812 15.459 -10.160 1.00 95.56 223 GLU A CA 1
ATOM 1785 C C . GLU A 1 223 ? -0.783 15.463 -8.623 1.00 95.56 223 GLU A C 1
ATOM 1787 O O . GLU A 1 223 ? -0.276 16.410 -8.024 1.00 95.56 223 GLU A O 1
ATOM 1792 N N . TYR A 1 224 ? -1.277 14.399 -7.984 1.00 95.06 224 TYR A N 1
ATOM 1793 C CA . TYR A 1 224 ? -1.335 14.279 -6.526 1.00 95.06 224 TYR A CA 1
ATOM 1794 C C . TYR A 1 224 ? -0.164 13.503 -5.922 1.00 95.06 224 TYR A C 1
ATOM 1796 O O . TYR A 1 224 ? -0.029 13.445 -4.698 1.00 95.06 224 TYR A O 1
ATOM 1804 N N . LEU A 1 225 ? 0.697 12.914 -6.751 1.00 95.00 225 LEU A N 1
ATOM 1805 C CA . LEU A 1 225 ? 1.895 12.237 -6.269 1.00 95.00 225 LEU A CA 1
ATOM 1806 C C . LEU A 1 225 ? 2.911 13.258 -5.738 1.00 95.00 225 LEU A C 1
ATOM 1808 O O . LEU A 1 225 ? 3.074 14.322 -6.342 1.00 95.00 225 LEU A O 1
ATOM 1812 N N . PRO A 1 226 ? 3.669 12.926 -4.678 1.00 93.56 226 PRO A N 1
ATOM 1813 C CA . PRO A 1 226 ? 4.829 13.715 -4.274 1.00 93.56 226 PRO A CA 1
ATOM 1814 C C . PRO A 1 226 ? 5.825 13.893 -5.432 1.00 93.56 226 PRO A C 1
ATOM 1816 O O . PRO A 1 226 ? 6.049 12.960 -6.203 1.00 93.56 226 PRO A O 1
ATOM 1819 N N . GLU A 1 227 ? 6.476 15.057 -5.535 1.00 93.31 227 GLU A N 1
ATOM 1820 C CA . GLU A 1 227 ? 7.396 15.376 -6.648 1.00 93.31 227 GLU A CA 1
ATOM 1821 C C . GLU A 1 227 ? 8.510 14.333 -6.832 1.00 93.31 227 GLU A C 1
ATOM 1823 O O . GLU A 1 227 ? 8.841 13.957 -7.958 1.00 93.31 227 GLU A O 1
ATOM 1828 N N . ALA A 1 228 ? 9.053 13.810 -5.729 1.00 92.19 228 ALA A N 1
ATOM 1829 C CA . ALA A 1 228 ? 10.058 12.751 -5.767 1.00 92.19 228 ALA A CA 1
ATOM 1830 C C . ALA A 1 228 ? 9.526 11.481 -6.458 1.00 92.19 228 ALA A C 1
ATOM 1832 O O . ALA A 1 228 ? 10.205 10.894 -7.300 1.00 92.19 228 ALA A O 1
ATOM 1833 N N . VAL A 1 229 ? 8.282 11.093 -6.161 1.00 94.31 229 VAL A N 1
ATOM 1834 C CA . VAL A 1 229 ? 7.617 9.926 -6.758 1.00 94.31 229 VAL A CA 1
ATOM 1835 C C . VAL A 1 229 ? 7.267 10.192 -8.219 1.00 94.31 229 VAL A C 1
ATOM 1837 O O . VAL A 1 229 ? 7.472 9.322 -9.062 1.00 94.31 229 VAL A O 1
ATOM 1840 N N . GLN A 1 230 ? 6.807 11.401 -8.551 1.00 95.12 230 GLN A N 1
ATOM 1841 C CA . GLN A 1 230 ? 6.554 11.814 -9.934 1.00 95.12 230 GLN A CA 1
ATOM 1842 C C . GLN A 1 230 ? 7.794 11.647 -10.823 1.00 95.12 230 GLN A C 1
ATOM 1844 O O . GLN A 1 230 ? 7.681 11.160 -11.951 1.00 95.12 230 GLN A O 1
ATOM 1849 N N . GLY A 1 231 ? 8.968 12.042 -10.317 1.00 92.69 231 GLY A N 1
ATOM 1850 C CA . GLY A 1 231 ? 10.249 11.853 -10.998 1.00 92.69 231 GLY A CA 1
ATOM 1851 C C . GLY A 1 231 ? 10.549 10.376 -11.251 1.00 92.69 231 GLY A C 1
ATOM 1852 O O . GLY A 1 231 ? 10.755 9.987 -12.400 1.00 92.69 231 GLY A O 1
ATOM 1853 N N . ILE A 1 232 ? 10.470 9.553 -10.201 1.00 92.31 232 ILE A N 1
ATOM 1854 C CA . ILE A 1 232 ? 10.720 8.103 -10.267 1.00 92.31 232 ILE A CA 1
ATOM 1855 C C . ILE A 1 232 ? 9.772 7.417 -11.261 1.00 92.31 232 ILE A C 1
ATOM 1857 O O . ILE A 1 232 ? 10.209 6.622 -12.090 1.00 92.31 232 ILE A O 1
ATOM 1861 N N . VAL A 1 233 ? 8.475 7.729 -11.212 1.00 93.56 233 VAL A N 1
ATOM 1862 C CA . VAL A 1 233 ? 7.462 7.123 -12.090 1.00 93.56 233 VAL A CA 1
ATOM 1863 C C . VAL A 1 233 ? 7.693 7.508 -13.555 1.00 93.56 233 VAL A C 1
ATOM 1865 O O . VAL A 1 233 ? 7.609 6.644 -14.428 1.00 93.56 233 VAL A O 1
ATOM 1868 N N . LYS A 1 234 ? 8.032 8.774 -13.840 1.00 93.31 234 LYS A N 1
ATOM 1869 C CA . LYS A 1 234 ? 8.363 9.239 -15.201 1.00 93.31 234 LYS A CA 1
ATOM 1870 C C . LYS A 1 234 ? 9.633 8.593 -15.742 1.00 93.31 234 LYS A C 1
ATOM 1872 O O . LYS A 1 234 ? 9.661 8.186 -16.901 1.00 93.31 234 LYS A O 1
ATOM 1877 N N . GLU A 1 235 ? 10.676 8.513 -14.922 1.00 91.12 235 GLU A N 1
ATOM 1878 C CA . GLU A 1 235 ? 11.933 7.871 -15.300 1.00 91.12 235 GLU A CA 1
ATOM 1879 C C . GLU A 1 235 ? 11.711 6.385 -15.592 1.00 91.12 235 GLU A C 1
ATOM 1881 O O . GLU A 1 235 ? 12.109 5.888 -16.646 1.00 91.12 235 GLU A O 1
ATOM 1886 N N . PHE A 1 236 ? 10.984 5.691 -14.715 1.00 90.94 236 PHE A N 1
ATOM 1887 C CA . PHE A 1 236 ? 10.648 4.289 -14.917 1.00 90.94 236 PHE A CA 1
ATOM 1888 C C . PHE A 1 236 ? 9.805 4.071 -16.182 1.00 90.94 236 PHE A C 1
ATOM 1890 O O . PHE A 1 236 ? 10.079 3.143 -16.941 1.00 90.94 236 PHE A O 1
ATOM 1897 N N . ASP A 1 237 ? 8.827 4.936 -16.470 1.00 93.56 237 ASP A N 1
ATOM 1898 C CA . ASP A 1 237 ? 8.049 4.880 -17.716 1.00 93.56 237 ASP A CA 1
ATOM 1899 C C . ASP A 1 237 ? 8.922 5.069 -18.963 1.00 93.56 237 ASP A C 1
ATOM 1901 O O . ASP A 1 237 ? 8.792 4.321 -19.935 1.00 93.56 237 ASP A O 1
ATOM 1905 N N . ALA A 1 238 ? 9.853 6.027 -18.931 1.00 90.56 238 ALA A N 1
ATOM 1906 C CA . ALA A 1 238 ? 10.801 6.249 -20.018 1.00 90.56 238 ALA A CA 1
ATOM 1907 C C . ALA A 1 238 ? 11.691 5.017 -20.250 1.00 90.56 238 ALA A C 1
ATOM 1909 O O . ALA A 1 238 ? 11.867 4.595 -21.395 1.00 90.56 238 ALA A O 1
ATOM 1910 N N . LEU A 1 239 ? 12.178 4.386 -19.175 1.00 90.19 239 LEU A N 1
ATOM 1911 C CA . LEU A 1 239 ? 12.923 3.129 -19.250 1.00 90.19 239 LEU A CA 1
ATOM 1912 C C . LEU A 1 239 ? 12.064 1.992 -19.827 1.00 90.19 239 LEU A C 1
ATOM 1914 O O . LEU A 1 239 ? 12.527 1.248 -20.688 1.00 90.19 239 LEU A O 1
ATOM 1918 N N . GLN A 1 240 ? 10.796 1.857 -19.430 1.00 90.50 240 GLN A N 1
ATOM 1919 C CA . GLN A 1 240 ? 9.911 0.827 -19.990 1.00 90.50 240 GLN A CA 1
ATOM 1920 C C . GLN A 1 240 ? 9.611 1.055 -21.479 1.00 90.50 240 GLN A C 1
ATOM 1922 O O . GLN A 1 240 ? 9.628 0.098 -22.257 1.00 90.50 240 GLN A O 1
ATOM 1927 N N . LYS A 1 241 ? 9.393 2.305 -21.902 1.00 90.62 241 LYS A N 1
ATOM 1928 C CA . LYS A 1 241 ? 9.208 2.665 -23.318 1.00 90.62 241 LYS A CA 1
ATOM 1929 C C . LYS A 1 241 ? 10.464 2.390 -24.137 1.00 90.62 241 LYS A C 1
ATOM 1931 O O . LYS A 1 241 ? 10.381 1.696 -25.145 1.00 90.62 241 LYS A O 1
ATOM 1936 N N . GLY A 1 242 ? 11.632 2.822 -23.658 1.00 88.94 242 GLY A N 1
ATOM 1937 C CA . GLY A 1 242 ? 12.912 2.533 -24.308 1.00 88.94 242 GLY A CA 1
ATOM 1938 C C . GLY A 1 242 ? 13.168 1.029 -24.449 1.00 88.94 242 GLY A C 1
ATOM 1939 O O . GLY A 1 242 ? 13.636 0.571 -25.492 1.00 88.94 242 GLY A O 1
ATOM 1940 N N . LYS A 1 243 ? 12.781 0.235 -23.442 1.00 91.25 243 LYS A N 1
ATOM 1941 C CA . LYS A 1 243 ? 12.877 -1.230 -23.483 1.00 91.25 243 LYS A CA 1
ATOM 1942 C C . LYS A 1 243 ? 12.004 -1.782 -24.609 1.00 91.25 243 LYS A C 1
ATOM 1944 O O . LYS A 1 243 ? 12.486 -2.560 -25.432 1.00 91.25 243 LYS A O 1
ATOM 1949 N N . GLN A 1 244 ? 10.743 -1.357 -24.662 1.00 91.38 244 GLN A N 1
ATOM 1950 C CA . GLN A 1 244 ? 9.795 -1.794 -25.682 1.00 91.38 244 GLN A CA 1
ATOM 1951 C C . GLN A 1 244 ? 10.238 -1.388 -27.095 1.00 91.38 244 GLN A C 1
ATOM 1953 O O . GLN A 1 244 ? 10.097 -2.177 -28.030 1.00 91.38 244 GLN A O 1
ATOM 1958 N N . ASP A 1 245 ? 10.824 -0.202 -27.255 1.00 91.19 245 ASP A N 1
ATOM 1959 C CA . ASP A 1 245 ? 11.361 0.274 -28.531 1.00 91.19 245 ASP A CA 1
ATOM 1960 C C . ASP A 1 245 ? 12.523 -0.602 -29.018 1.00 91.19 245 ASP A C 1
ATOM 1962 O O . ASP A 1 245 ? 12.574 -0.981 -30.193 1.00 91.19 245 ASP A O 1
ATOM 1966 N N . ILE A 1 246 ? 13.445 -0.966 -28.116 1.00 90.88 246 ILE A N 1
ATOM 1967 C CA . ILE A 1 246 ? 14.559 -1.870 -28.434 1.00 90.88 246 ILE A CA 1
ATOM 1968 C C . ILE A 1 246 ? 14.024 -3.249 -28.827 1.00 90.88 246 ILE A C 1
ATOM 1970 O O . ILE A 1 246 ? 14.416 -3.772 -29.870 1.00 90.88 246 ILE A O 1
ATOM 1974 N N . ILE A 1 247 ? 13.099 -3.811 -28.045 1.00 91.38 247 ILE A N 1
ATOM 1975 C CA . ILE A 1 247 ? 12.464 -5.104 -28.338 1.00 91.38 247 ILE A CA 1
ATOM 1976 C C . ILE A 1 247 ? 11.790 -5.082 -29.711 1.00 91.38 247 ILE A C 1
ATOM 1978 O O . ILE A 1 247 ? 12.020 -5.971 -30.530 1.00 91.38 247 ILE A O 1
ATOM 1982 N N . THR A 1 248 ? 11.001 -4.048 -29.994 1.00 90.75 248 THR A N 1
ATOM 1983 C CA . THR A 1 248 ? 10.288 -3.902 -31.269 1.00 90.75 248 THR A CA 1
ATOM 1984 C C . THR A 1 248 ? 11.271 -3.851 -32.437 1.00 90.75 248 THR A C 1
ATOM 1986 O O . THR A 1 248 ? 11.096 -4.550 -33.436 1.00 90.75 248 THR A O 1
ATOM 1989 N N . ALA A 1 249 ? 12.359 -3.090 -32.298 1.00 89.69 249 ALA A N 1
ATOM 1990 C CA . ALA A 1 249 ? 13.397 -3.006 -33.316 1.00 89.69 249 ALA A CA 1
ATOM 1991 C C . ALA A 1 249 ? 14.144 -4.340 -33.517 1.00 89.69 249 ALA A C 1
ATOM 1993 O O . ALA A 1 249 ? 14.466 -4.688 -34.656 1.00 89.69 249 ALA A O 1
ATOM 1994 N N . ILE A 1 250 ? 14.391 -5.107 -32.447 1.00 89.19 250 ILE A N 1
ATOM 1995 C CA . ILE A 1 250 ? 14.961 -6.460 -32.539 1.00 89.19 250 ILE A CA 1
ATOM 1996 C C . ILE A 1 250 ? 14.003 -7.380 -33.300 1.00 89.19 250 ILE A C 1
ATOM 1998 O O . ILE A 1 250 ? 14.421 -7.998 -34.278 1.00 89.19 250 ILE A O 1
ATOM 2002 N N . ARG A 1 251 ? 12.721 -7.436 -32.912 1.00 89.75 251 ARG A N 1
ATOM 2003 C CA . ARG A 1 251 ? 11.716 -8.290 -33.570 1.00 89.75 251 ARG A CA 1
ATOM 2004 C C . ARG A 1 251 ? 11.600 -7.975 -35.059 1.00 89.75 251 ARG A C 1
ATOM 2006 O O . ARG A 1 251 ? 11.689 -8.889 -35.872 1.00 89.75 251 ARG A O 1
ATOM 2013 N N . MET A 1 252 ? 11.544 -6.694 -35.431 1.00 88.31 252 MET A N 1
ATOM 2014 C CA . MET A 1 252 ? 11.547 -6.273 -36.839 1.00 88.31 252 MET A CA 1
ATOM 2015 C C . MET A 1 252 ? 12.800 -6.735 -37.594 1.00 88.31 252 MET A C 1
ATOM 2017 O O . MET A 1 252 ? 12.697 -7.201 -38.726 1.00 88.31 252 MET A O 1
ATOM 2021 N N . LYS A 1 253 ? 13.991 -6.638 -36.985 1.00 86.00 253 LYS A N 1
ATOM 2022 C CA . LYS A 1 253 ? 15.238 -7.114 -37.610 1.00 86.00 253 LYS A CA 1
ATOM 2023 C C . LYS A 1 253 ? 15.297 -8.632 -37.766 1.00 86.00 253 LYS A C 1
ATOM 2025 O O . LYS A 1 253 ? 15.936 -9.112 -38.702 1.00 86.00 253 LYS A O 1
ATOM 2030 N N . LEU A 1 254 ? 14.678 -9.362 -36.844 1.00 84.69 254 LEU A N 1
ATOM 2031 C CA . LEU A 1 254 ? 14.618 -10.821 -36.854 1.00 84.69 254 LEU A CA 1
ATOM 2032 C C . LEU A 1 254 ? 13.428 -11.363 -37.663 1.00 84.69 254 LEU A C 1
ATOM 2034 O O . LEU A 1 254 ? 13.353 -12.569 -37.868 1.00 84.69 254 LEU A O 1
ATOM 2038 N N . GLY A 1 255 ? 12.538 -10.493 -38.155 1.00 84.38 255 GLY A N 1
ATOM 2039 C CA . GLY A 1 255 ? 11.335 -10.890 -38.888 1.00 84.38 255 GLY A CA 1
ATOM 2040 C C . GLY A 1 255 ? 10.308 -11.619 -38.018 1.00 84.38 255 GLY A C 1
ATOM 2041 O O . GLY A 1 255 ? 9.590 -12.465 -38.535 1.00 84.38 255 GLY A O 1
ATOM 2042 N N . LEU A 1 256 ? 10.279 -11.321 -36.716 1.00 85.75 256 LEU A N 1
ATOM 2043 C CA . LEU A 1 256 ? 9.373 -11.932 -35.744 1.00 85.75 256 LEU A CA 1
ATOM 2044 C C . LEU A 1 256 ? 8.073 -11.125 -35.644 1.00 85.75 256 LEU A C 1
ATOM 2046 O O . LEU A 1 256 ? 8.114 -9.898 -35.509 1.00 85.75 256 LEU A O 1
ATOM 2050 N N . GLU A 1 257 ? 6.936 -11.812 -35.648 1.00 84.50 257 GLU A N 1
ATOM 2051 C CA . GLU A 1 257 ? 5.616 -11.230 -35.399 1.00 84.50 257 GLU A CA 1
ATOM 2052 C C . GLU A 1 257 ? 5.347 -11.096 -33.896 1.00 84.50 257 GLU A C 1
ATOM 2054 O O . GLU A 1 257 ? 6.114 -11.567 -33.057 1.00 84.50 257 GLU A O 1
ATOM 2059 N N . GLU A 1 258 ? 4.282 -10.396 -33.513 1.00 76.44 258 GLU A N 1
ATOM 2060 C CA . GLU A 1 258 ? 3.893 -10.247 -32.110 1.00 76.44 258 GLU A CA 1
ATOM 2061 C C . GLU A 1 258 ? 3.369 -11.588 -31.562 1.00 76.44 258 GLU A C 1
ATOM 2063 O O . GLU A 1 258 ? 2.425 -12.158 -32.097 1.00 76.44 258 GLU A O 1
ATOM 2068 N N . GLY A 1 259 ? 3.999 -12.114 -30.505 1.00 74.75 259 GLY A N 1
ATOM 2069 C CA . GLY A 1 259 ? 3.640 -13.410 -29.907 1.00 74.75 259 GLY A CA 1
ATOM 2070 C C . GLY A 1 259 ? 4.537 -14.589 -30.300 1.00 74.75 259 GLY A C 1
ATOM 2071 O O . GLY A 1 259 ? 4.490 -15.616 -29.626 1.00 74.75 259 GLY A O 1
ATOM 2072 N N . ASP A 1 260 ? 5.411 -14.433 -31.301 1.00 83.12 260 ASP A N 1
ATOM 2073 C CA . ASP A 1 260 ? 6.437 -15.437 -31.605 1.00 83.12 260 ASP A CA 1
ATOM 2074 C C . ASP A 1 260 ? 7.324 -15.704 -30.386 1.00 83.12 260 ASP A C 1
ATOM 2076 O O . ASP A 1 260 ? 7.815 -14.766 -29.736 1.00 83.12 260 ASP A O 1
ATOM 2080 N N . GLN A 1 261 ? 7.547 -16.989 -30.103 1.00 79.12 261 GLN A N 1
ATOM 2081 C CA . GLN A 1 261 ? 8.474 -17.421 -29.068 1.00 79.12 261 GLN A CA 1
ATOM 2082 C C . GLN A 1 261 ? 9.906 -17.110 -29.514 1.00 79.12 261 GLN A C 1
ATOM 2084 O O . GLN A 1 261 ? 10.337 -17.487 -30.602 1.00 79.12 261 GLN A O 1
ATOM 2089 N N . VAL A 1 262 ? 10.637 -16.400 -28.661 1.00 81.88 262 VAL A N 1
ATOM 2090 C CA . VAL A 1 262 ? 12.013 -15.973 -28.918 1.00 81.88 262 VAL A CA 1
ATOM 2091 C C . VAL A 1 262 ? 12.945 -17.014 -28.307 1.00 81.88 262 VAL A C 1
ATOM 2093 O O . VAL A 1 262 ? 12.930 -17.213 -27.094 1.00 81.88 262 VAL A O 1
ATOM 2096 N N . ASP A 1 263 ? 13.742 -17.679 -29.142 1.00 82.56 263 ASP A N 1
ATOM 2097 C CA . ASP A 1 263 ? 14.842 -18.537 -28.698 1.00 82.56 263 ASP A CA 1
ATOM 2098 C C . ASP A 1 263 ? 16.152 -18.067 -29.358 1.00 82.56 263 ASP A C 1
ATOM 2100 O O . ASP A 1 263 ? 16.349 -18.259 -30.565 1.00 82.56 263 ASP A O 1
ATOM 2104 N N . PRO A 1 264 ? 17.064 -17.444 -28.591 1.00 78.94 264 PRO A N 1
ATOM 2105 C CA . PRO A 1 264 ? 18.275 -16.857 -29.132 1.00 78.94 264 PRO A CA 1
ATOM 2106 C C . PRO A 1 264 ? 19.309 -17.894 -29.589 1.00 78.94 264 PRO A C 1
ATOM 2108 O O . PRO A 1 264 ? 20.240 -17.536 -30.320 1.00 78.94 264 PRO A O 1
ATOM 2111 N N . ASP A 1 265 ? 19.150 -19.171 -29.222 1.00 82.00 265 ASP A N 1
ATOM 2112 C CA . ASP A 1 265 ? 19.958 -20.273 -29.753 1.00 82.00 265 ASP A CA 1
ATOM 2113 C C . ASP A 1 265 ? 19.516 -20.711 -31.157 1.00 82.00 265 ASP A C 1
ATOM 2115 O O . ASP A 1 265 ? 20.317 -21.286 -31.898 1.00 82.00 265 ASP A O 1
ATOM 2119 N N . GLN A 1 266 ? 18.285 -20.390 -31.565 1.00 82.62 266 GLN A N 1
ATOM 2120 C CA . GLN A 1 266 ? 17.740 -20.755 -32.877 1.00 82.62 266 GLN A CA 1
ATOM 2121 C C . GLN A 1 266 ? 18.004 -19.702 -33.962 1.00 82.62 266 GLN A C 1
ATOM 2123 O O . GLN A 1 266 ? 17.769 -19.958 -35.146 1.00 82.62 266 GLN A O 1
ATOM 2128 N N . PHE A 1 267 ? 18.521 -18.523 -33.600 1.00 80.75 267 PHE A N 1
ATOM 2129 C CA . PHE A 1 267 ? 18.805 -17.474 -34.576 1.00 80.75 267 PHE A CA 1
ATOM 2130 C C . PHE A 1 267 ? 20.064 -17.768 -35.405 1.00 80.75 267 PHE A C 1
ATOM 2132 O O . PHE A 1 267 ? 21.121 -18.076 -34.844 1.00 80.75 267 PHE A O 1
ATOM 2139 N N . PRO A 1 268 ? 20.010 -17.579 -36.740 1.00 84.25 268 PRO A N 1
ATOM 2140 C CA . PRO A 1 268 ? 21.203 -17.598 -37.576 1.00 84.25 268 PRO A CA 1
ATOM 2141 C C . PRO A 1 268 ? 22.258 -16.599 -37.061 1.00 84.25 268 PRO A C 1
ATOM 2143 O O . PRO A 1 268 ? 21.887 -15.479 -36.687 1.00 84.25 268 PRO A O 1
ATOM 2146 N N . PRO A 1 269 ? 23.565 -16.932 -37.093 1.00 85.31 269 PRO A N 1
ATOM 2147 C CA . PRO A 1 269 ? 24.623 -16.072 -36.554 1.00 85.31 269 PRO A CA 1
ATOM 2148 C C . PRO A 1 269 ? 24.588 -14.621 -37.063 1.00 85.31 269 PRO A C 1
ATOM 2150 O O . PRO A 1 269 ? 24.744 -13.685 -36.285 1.00 85.31 269 PRO A O 1
ATOM 2153 N N . GLU A 1 270 ? 24.302 -14.408 -38.349 1.00 85.50 270 GLU A N 1
ATOM 2154 C CA . GLU A 1 270 ? 24.207 -13.064 -38.941 1.00 85.50 270 GLU A CA 1
ATOM 2155 C C . GLU A 1 270 ? 22.995 -12.262 -38.443 1.00 85.50 270 GLU A C 1
ATOM 2157 O O . GLU A 1 270 ? 23.055 -11.042 -38.293 1.00 85.50 270 GLU A O 1
ATOM 2162 N N . ALA A 1 271 ? 21.865 -12.926 -38.189 1.00 84.56 271 ALA A N 1
ATOM 2163 C CA . ALA A 1 271 ? 20.679 -12.279 -37.636 1.00 84.56 271 ALA A CA 1
ATOM 2164 C C . ALA A 1 271 ? 20.918 -11.868 -36.177 1.00 84.56 271 ALA A C 1
ATOM 2166 O O . ALA A 1 271 ? 20.600 -10.740 -35.799 1.00 84.56 271 ALA A O 1
ATOM 2167 N N . ARG A 1 272 ? 21.575 -12.743 -35.405 1.00 85.50 272 ARG A N 1
ATOM 2168 C CA . ARG A 1 272 ? 22.007 -12.471 -34.032 1.00 85.50 272 ARG A CA 1
ATOM 2169 C C . ARG A 1 272 ? 22.962 -11.278 -33.966 1.00 85.50 272 ARG A C 1
ATOM 2171 O O . ARG A 1 272 ? 22.675 -10.338 -33.235 1.00 85.50 272 ARG A O 1
ATOM 2178 N N . ASN A 1 273 ? 24.032 -11.256 -34.764 1.00 88.44 273 ASN A N 1
ATOM 2179 C CA . ASN A 1 273 ? 24.993 -10.143 -34.751 1.00 88.44 273 ASN A CA 1
ATOM 2180 C C . ASN A 1 273 ? 24.311 -8.803 -35.068 1.00 88.44 273 ASN A C 1
ATOM 2182 O O . ASN A 1 273 ? 24.497 -7.830 -34.349 1.00 88.44 273 ASN A O 1
ATOM 2186 N N . ARG A 1 274 ? 23.399 -8.770 -36.050 1.00 87.88 274 ARG A N 1
ATOM 2187 C CA . ARG A 1 274 ? 22.624 -7.556 -36.373 1.00 87.88 274 ARG A CA 1
ATOM 2188 C C . ARG A 1 274 ? 21.721 -7.067 -35.237 1.00 87.88 274 ARG A C 1
ATOM 2190 O O . ARG A 1 274 ? 21.402 -5.870 -35.204 1.00 87.88 274 ARG A O 1
ATOM 2197 N N . ALA A 1 275 ? 21.256 -7.973 -34.375 1.00 89.31 275 ALA A N 1
ATOM 2198 C CA . ALA A 1 275 ? 20.511 -7.638 -33.167 1.00 89.31 275 ALA A CA 1
ATOM 2199 C C . ALA A 1 275 ? 21.449 -7.108 -32.070 1.00 89.31 275 ALA A C 1
ATOM 2201 O O . ALA A 1 275 ? 21.134 -6.085 -31.467 1.00 89.31 275 ALA A O 1
ATOM 2202 N N . LEU A 1 276 ? 22.622 -7.718 -31.873 1.00 92.19 276 LEU A N 1
ATOM 2203 C CA . LEU A 1 276 ? 23.639 -7.230 -30.931 1.00 92.19 276 LEU A CA 1
ATOM 2204 C C . LEU A 1 276 ? 24.143 -5.832 -31.309 1.00 92.19 276 LEU A C 1
ATOM 2206 O O . LEU A 1 276 ? 24.148 -4.949 -30.456 1.00 92.19 276 LEU A O 1
ATOM 2210 N N . ASP A 1 277 ? 24.446 -5.588 -32.586 1.00 91.69 277 ASP A N 1
ATOM 2211 C CA . ASP A 1 277 ? 24.852 -4.270 -33.093 1.00 91.69 277 ASP A CA 1
ATOM 2212 C C . ASP A 1 277 ? 23.778 -3.211 -32.834 1.00 91.69 277 ASP A C 1
ATOM 2214 O O . ASP A 1 277 ? 24.063 -2.076 -32.448 1.00 91.69 277 ASP A O 1
ATOM 2218 N N . LEU A 1 278 ? 22.508 -3.582 -33.042 1.00 92.56 278 LEU A N 1
ATOM 2219 C CA . LEU A 1 278 ? 21.375 -2.709 -32.766 1.00 92.56 278 LEU A CA 1
ATOM 2220 C C . LEU A 1 278 ? 21.322 -2.365 -31.274 1.00 92.56 278 LEU A C 1
ATOM 2222 O O . LEU A 1 278 ? 21.250 -1.183 -30.941 1.00 92.56 278 LEU A O 1
ATOM 2226 N N . ILE A 1 279 ? 21.390 -3.366 -30.397 1.00 93.62 279 ILE A N 1
ATOM 2227 C CA . ILE A 1 279 ? 21.356 -3.174 -28.943 1.00 93.62 279 ILE A CA 1
ATOM 2228 C C . ILE A 1 279 ? 22.530 -2.297 -28.502 1.00 93.62 279 ILE A C 1
ATOM 2230 O O . ILE A 1 279 ? 22.316 -1.280 -27.846 1.00 93.62 279 ILE A O 1
ATOM 2234 N N . TYR A 1 280 ? 23.752 -2.611 -28.933 1.00 93.81 280 TYR A N 1
ATOM 2235 C CA . TYR A 1 280 ? 24.938 -1.809 -28.644 1.00 93.81 280 TYR A CA 1
ATOM 2236 C C . TYR A 1 280 ? 24.765 -0.356 -29.108 1.00 93.81 280 TYR A C 1
ATOM 2238 O O . TYR A 1 280 ? 24.959 0.577 -28.329 1.00 93.81 280 TYR A O 1
ATOM 2246 N N . SER A 1 281 ? 24.325 -0.142 -30.352 1.00 92.00 281 SER A N 1
ATOM 2247 C CA . SER A 1 281 ? 24.148 1.204 -30.914 1.00 92.00 281 SER A CA 1
ATOM 2248 C C . SER A 1 281 ? 23.139 2.056 -30.140 1.00 92.00 281 SER A C 1
ATOM 2250 O O . SER A 1 281 ? 23.321 3.272 -30.045 1.00 92.00 281 SER A O 1
ATOM 2252 N N . ARG A 1 282 ? 22.103 1.421 -29.574 1.00 90.69 282 ARG A N 1
ATOM 2253 C CA . ARG A 1 282 ? 21.072 2.068 -28.756 1.00 90.69 282 ARG A CA 1
ATOM 2254 C C . ARG A 1 282 ? 21.565 2.355 -27.344 1.00 90.69 282 ARG A C 1
ATOM 2256 O O . ARG A 1 282 ? 21.261 3.412 -26.816 1.00 90.69 282 ARG A O 1
ATOM 2263 N N . LEU A 1 283 ? 22.356 1.456 -26.763 1.00 92.75 283 LEU A N 1
ATOM 2264 C CA . LEU A 1 283 ? 22.783 1.544 -25.366 1.00 92.75 283 LEU A CA 1
ATOM 2265 C C . LEU A 1 283 ? 24.105 2.301 -25.152 1.00 92.75 283 LEU A C 1
ATOM 2267 O O . LEU A 1 283 ? 24.382 2.740 -24.038 1.00 92.75 283 LEU A O 1
ATOM 2271 N N . ARG A 1 284 ? 24.930 2.504 -26.188 1.00 91.44 284 ARG A N 1
ATOM 2272 C CA . ARG A 1 284 ? 26.274 3.110 -26.048 1.00 91.44 284 ARG A CA 1
ATOM 2273 C C . ARG A 1 284 ? 26.295 4.540 -25.497 1.00 91.44 284 ARG A C 1
ATOM 2275 O O . ARG A 1 284 ? 27.332 4.972 -25.002 1.00 91.44 284 ARG A O 1
ATOM 2282 N N . LEU A 1 285 ? 25.194 5.284 -25.618 1.00 88.12 285 LEU A N 1
ATOM 2283 C CA . LEU A 1 285 ? 25.068 6.656 -25.103 1.00 88.12 285 LEU A CA 1
ATOM 2284 C C . LEU A 1 285 ? 24.324 6.722 -23.764 1.00 88.12 285 LEU A C 1
ATOM 2286 O O . LEU A 1 285 ? 24.288 7.781 -23.146 1.00 88.12 285 LEU A O 1
ATOM 2290 N N . GLU A 1 286 ? 23.770 5.601 -23.306 1.00 90.12 286 GLU A N 1
ATOM 2291 C CA . GLU A 1 286 ? 23.013 5.528 -22.059 1.00 90.12 286 GLU A CA 1
ATOM 2292 C C . GLU A 1 286 ? 23.935 5.558 -20.838 1.00 90.12 286 GLU A C 1
ATOM 2294 O O . GLU A 1 286 ? 25.136 5.284 -20.943 1.00 90.12 286 GLU A O 1
ATOM 2299 N N . THR A 1 287 ? 23.383 5.852 -19.662 1.00 89.56 287 THR A N 1
ATOM 2300 C CA . THR A 1 287 ? 24.114 5.732 -18.391 1.00 89.56 287 THR A CA 1
ATOM 2301 C C . THR A 1 287 ? 24.400 4.268 -18.060 1.00 89.56 287 THR A C 1
ATOM 2303 O O . THR A 1 287 ? 23.728 3.365 -18.558 1.00 89.56 287 THR A O 1
ATOM 2306 N N . ARG A 1 288 ? 25.392 4.006 -17.197 1.00 89.00 288 ARG A N 1
ATOM 2307 C CA . ARG A 1 288 ? 25.720 2.638 -16.762 1.00 89.00 288 ARG A CA 1
ATOM 2308 C C . ARG A 1 288 ? 24.495 1.909 -16.200 1.00 89.00 288 ARG A C 1
ATOM 2310 O O . ARG A 1 288 ? 24.216 0.793 -16.624 1.00 89.00 288 ARG A O 1
ATOM 2317 N N . ASP A 1 289 ? 23.749 2.568 -15.320 1.00 86.25 289 ASP A N 1
ATOM 2318 C CA . ASP A 1 289 ? 22.582 1.976 -14.662 1.00 86.25 289 ASP A CA 1
ATOM 2319 C C . ASP A 1 289 ? 21.470 1.645 -15.666 1.00 86.25 289 ASP A C 1
ATOM 2321 O O . ASP A 1 289 ? 20.900 0.554 -15.627 1.00 86.25 289 ASP A O 1
ATOM 2325 N N . SER A 1 290 ? 21.228 2.531 -16.640 1.00 87.25 290 SER A N 1
ATOM 2326 C CA . SER A 1 290 ? 20.265 2.285 -17.720 1.00 87.25 290 SER A CA 1
ATOM 2327 C C . SER A 1 290 ? 20.694 1.109 -18.598 1.00 87.25 290 SER A C 1
ATOM 2329 O O . SER A 1 290 ? 19.882 0.236 -18.902 1.00 87.25 290 SER A O 1
ATOM 2331 N N . ARG A 1 291 ? 21.982 1.022 -18.966 1.00 92.75 291 ARG A N 1
ATOM 2332 C CA . ARG A 1 291 ? 22.523 -0.122 -19.726 1.00 92.75 291 ARG A CA 1
ATOM 2333 C C . ARG A 1 291 ? 22.296 -1.429 -18.979 1.00 92.75 291 ARG A C 1
ATOM 2335 O O . ARG A 1 291 ? 21.793 -2.384 -19.567 1.00 92.75 291 ARG A O 1
ATOM 2342 N N . ASP A 1 292 ? 22.635 -1.465 -17.693 1.00 91.00 292 ASP A N 1
ATOM 2343 C CA . ASP A 1 292 ? 22.453 -2.652 -16.861 1.00 91.00 292 ASP A CA 1
ATOM 2344 C C . ASP A 1 292 ? 20.980 -3.047 -16.736 1.00 91.00 292 ASP A C 1
ATOM 2346 O O . ASP A 1 292 ? 20.662 -4.237 -16.816 1.00 91.00 292 ASP A O 1
ATOM 2350 N N . PHE A 1 293 ? 20.079 -2.071 -16.598 1.00 90.88 293 PHE A N 1
ATOM 2351 C CA . PHE A 1 293 ? 18.640 -2.301 -16.632 1.00 90.88 293 PHE A CA 1
ATOM 2352 C C . PHE A 1 293 ? 18.213 -2.959 -17.953 1.00 90.88 293 PHE A C 1
ATOM 2354 O O . PHE A 1 293 ? 17.680 -4.070 -17.932 1.00 90.88 293 PHE A O 1
ATOM 2361 N N . PHE A 1 294 ? 18.490 -2.331 -19.100 1.00 94.19 294 PHE A N 1
ATOM 2362 C CA . PHE A 1 294 ? 18.050 -2.829 -20.407 1.00 94.19 294 PHE A CA 1
ATOM 2363 C C . PHE A 1 294 ? 18.603 -4.217 -20.720 1.00 94.19 294 PHE A C 1
ATOM 2365 O O . PHE A 1 294 ? 17.857 -5.099 -21.139 1.00 94.19 294 PHE A O 1
ATOM 2372 N N . LEU A 1 295 ? 19.895 -4.437 -20.478 1.00 94.69 295 LEU A N 1
ATOM 2373 C CA . LEU A 1 295 ? 20.540 -5.717 -20.749 1.00 94.69 295 LEU A CA 1
ATOM 2374 C C . LEU A 1 295 ? 19.963 -6.854 -19.897 1.00 94.69 295 LEU A C 1
ATOM 2376 O O . LEU A 1 295 ? 19.710 -7.940 -20.418 1.00 94.69 295 LEU A O 1
ATOM 2380 N N . ARG A 1 296 ? 19.707 -6.609 -18.603 1.00 92.50 296 ARG A N 1
ATOM 2381 C CA . ARG A 1 296 ? 19.054 -7.600 -17.730 1.00 92.50 296 ARG A CA 1
ATOM 2382 C C . ARG A 1 296 ? 17.637 -7.913 -18.199 1.00 92.50 296 ARG A C 1
ATOM 2384 O O . ARG A 1 296 ? 17.256 -9.077 -18.205 1.00 92.50 296 ARG A O 1
ATOM 2391 N N . GLN A 1 297 ? 16.871 -6.899 -18.603 1.00 92.19 297 GLN A N 1
ATOM 2392 C CA . GLN A 1 297 ? 15.510 -7.102 -19.105 1.00 92.19 297 GLN A CA 1
ATOM 2393 C C . GLN A 1 297 ? 15.503 -7.912 -20.407 1.00 92.19 297 GLN A C 1
ATOM 2395 O O . GLN A 1 297 ? 14.780 -8.896 -20.502 1.00 92.19 297 GLN A O 1
ATOM 2400 N N . LEU A 1 298 ? 16.357 -7.568 -21.375 1.00 92.50 298 LEU A N 1
ATOM 2401 C CA . LEU A 1 298 ? 16.466 -8.299 -22.643 1.00 92.50 298 LEU A CA 1
ATOM 2402 C C . LEU A 1 298 ? 16.900 -9.757 -22.442 1.00 92.50 298 LEU A C 1
ATOM 2404 O O . LEU A 1 298 ? 16.401 -10.639 -23.134 1.00 92.50 298 LEU A O 1
ATOM 2408 N N . TYR A 1 299 ? 17.794 -10.022 -21.486 1.00 92.75 299 TYR A N 1
ATOM 2409 C CA . TYR A 1 299 ? 18.162 -11.385 -21.095 1.00 92.75 299 TYR A CA 1
ATOM 2410 C C . TYR A 1 299 ? 16.981 -12.143 -20.472 1.00 92.75 299 TYR A C 1
ATOM 2412 O O . TYR A 1 299 ? 16.660 -13.245 -20.911 1.00 92.75 299 TYR A O 1
ATOM 2420 N N . ASN A 1 300 ? 16.293 -11.538 -19.500 1.00 89.69 300 ASN A N 1
ATOM 2421 C CA . ASN A 1 300 ? 15.156 -12.163 -18.817 1.00 89.69 300 ASN A CA 1
ATOM 2422 C C . ASN A 1 300 ? 13.973 -12.442 -19.756 1.00 89.69 300 ASN A C 1
ATOM 2424 O O . ASN A 1 300 ? 13.268 -13.430 -19.572 1.00 89.69 300 ASN A O 1
ATOM 2428 N N . GLU A 1 301 ? 13.759 -11.591 -20.760 1.00 87.94 301 GLU A N 1
ATOM 2429 C CA . GLU A 1 301 ? 12.727 -11.774 -21.787 1.00 87.94 301 GLU A CA 1
ATOM 2430 C C . GLU A 1 301 ? 13.172 -12.696 -22.942 1.00 87.94 301 GLU A C 1
ATOM 2432 O O . GLU A 1 301 ? 12.427 -12.889 -23.900 1.00 87.94 301 GLU A O 1
ATOM 2437 N N . GLY A 1 302 ? 14.372 -13.285 -22.863 1.00 88.00 302 GLY A N 1
ATOM 2438 C CA . GLY A 1 302 ? 14.847 -14.301 -23.806 1.00 88.00 302 GLY A CA 1
ATOM 2439 C C . GLY A 1 302 ? 15.436 -13.759 -25.111 1.00 88.00 302 GLY A C 1
ATOM 2440 O O . GLY A 1 302 ? 15.671 -14.527 -26.035 1.00 88.00 302 GLY A O 1
ATOM 2441 N N . TYR A 1 303 ? 15.717 -12.460 -25.2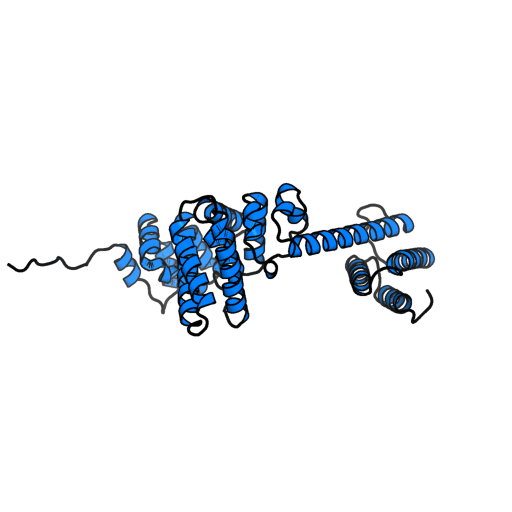23 1.00 88.06 303 TYR A N 1
ATOM 2442 C CA . TYR A 1 303 ? 16.343 -11.882 -26.423 1.00 88.06 303 TYR A CA 1
ATOM 2443 C C . TYR A 1 303 ? 17.870 -12.016 -26.445 1.00 88.06 303 TYR A C 1
ATOM 2445 O O . TYR A 1 303 ? 18.484 -11.827 -27.495 1.00 88.06 303 TYR A O 1
ATOM 2453 N N . LEU A 1 304 ? 18.491 -12.324 -25.303 1.00 91.06 304 LEU A N 1
ATOM 2454 C CA . LEU A 1 304 ? 19.939 -12.465 -25.158 1.00 91.06 304 LEU A CA 1
ATOM 2455 C C . LEU A 1 304 ? 20.293 -13.785 -24.480 1.00 91.06 304 LEU A C 1
ATOM 2457 O O . LEU A 1 304 ? 19.622 -14.208 -23.542 1.00 91.06 304 LEU A O 1
ATOM 2461 N N . ARG A 1 305 ? 21.411 -14.389 -24.890 1.00 91.94 305 ARG A N 1
ATOM 2462 C CA . ARG A 1 305 ? 22.079 -15.446 -24.116 1.00 91.94 305 ARG A CA 1
ATOM 2463 C C . ARG A 1 305 ? 23.020 -14.843 -23.090 1.00 91.94 305 ARG A C 1
ATOM 2465 O O . ARG A 1 305 ? 23.432 -13.693 -23.214 1.00 91.94 305 ARG A O 1
ATOM 2472 N N . GLN A 1 306 ? 23.470 -15.660 -22.143 1.00 92.19 306 GLN A N 1
ATOM 2473 C CA . GLN A 1 306 ? 24.481 -15.233 -21.174 1.00 92.19 306 GLN A CA 1
ATOM 2474 C C . GLN A 1 306 ? 25.760 -14.730 -21.873 1.00 92.19 306 GLN A C 1
ATOM 2476 O O . GLN A 1 306 ? 26.284 -13.680 -21.526 1.00 92.19 306 GLN A O 1
ATOM 2481 N N . GLN A 1 307 ? 26.204 -15.418 -22.930 1.00 92.06 307 GLN A N 1
ATOM 2482 C CA . GLN A 1 307 ? 27.366 -14.991 -23.721 1.00 92.06 307 GLN A CA 1
ATOM 2483 C C . GLN A 1 307 ? 27.140 -13.651 -24.442 1.00 92.06 307 GLN A C 1
ATOM 2485 O O . GLN A 1 307 ? 28.069 -12.858 -24.552 1.00 92.06 307 GLN A O 1
ATOM 2490 N N . ASP A 1 308 ? 25.918 -13.391 -24.924 1.00 92.69 308 ASP A N 1
ATOM 2491 C CA . ASP A 1 308 ? 25.562 -12.117 -25.566 1.00 92.69 308 ASP A CA 1
ATOM 2492 C C . ASP A 1 308 ? 25.567 -10.966 -24.565 1.00 92.69 308 ASP A C 1
ATOM 2494 O O . ASP A 1 308 ? 26.061 -9.876 -24.851 1.00 92.69 308 ASP A O 1
ATOM 2498 N N . LEU A 1 309 ? 25.027 -11.230 -23.376 1.00 93.12 309 LEU A N 1
ATOM 2499 C CA . LEU A 1 309 ? 25.004 -10.295 -22.265 1.00 93.12 309 LEU A CA 1
ATOM 2500 C C . LEU A 1 309 ? 26.428 -9.887 -21.855 1.00 93.12 309 LEU A C 1
ATOM 2502 O O . LEU A 1 309 ? 26.708 -8.696 -21.726 1.00 93.12 309 LEU A O 1
ATOM 2506 N N . ASP A 1 310 ? 27.325 -10.860 -21.686 1.00 92.44 310 ASP A N 1
ATOM 2507 C CA . ASP A 1 310 ? 28.715 -10.620 -21.282 1.00 92.44 310 ASP A CA 1
ATOM 2508 C C . ASP A 1 310 ? 29.518 -9.884 -22.371 1.00 92.44 310 ASP A C 1
ATOM 2510 O O . ASP A 1 310 ? 30.303 -8.980 -22.063 1.00 92.44 310 ASP A O 1
ATOM 2514 N N . LEU A 1 311 ? 29.275 -10.209 -23.647 1.00 93.31 311 LEU A N 1
ATOM 2515 C CA . LEU A 1 311 ? 29.847 -9.501 -24.796 1.00 93.31 311 LEU A CA 1
ATOM 2516 C C . LEU A 1 311 ? 29.400 -8.030 -24.826 1.00 93.31 311 LEU A C 1
ATOM 2518 O O . LEU A 1 311 ? 30.238 -7.129 -24.868 1.00 93.31 311 LEU A O 1
ATOM 2522 N N . LEU A 1 312 ? 28.088 -7.777 -24.758 1.00 94.06 312 LEU A N 1
ATOM 2523 C CA . LEU A 1 312 ? 27.528 -6.424 -24.787 1.00 94.06 312 LEU A CA 1
ATOM 2524 C C . LEU A 1 312 ? 28.006 -5.585 -23.599 1.00 94.06 312 LEU A C 1
ATOM 2526 O O . LEU A 1 312 ? 28.329 -4.414 -23.784 1.00 94.06 312 LEU A O 1
ATOM 2530 N N . ARG A 1 313 ? 28.104 -6.171 -22.398 1.00 93.12 313 ARG A N 1
ATOM 2531 C CA . ARG A 1 313 ? 28.681 -5.492 -21.226 1.00 93.12 313 ARG A CA 1
ATOM 2532 C C . ARG A 1 313 ? 30.125 -5.086 -21.472 1.00 93.12 313 ARG A C 1
ATOM 2534 O O . ARG A 1 313 ? 30.451 -3.913 -21.323 1.00 93.12 313 ARG A O 1
ATOM 2541 N N . SER A 1 314 ? 30.953 -6.030 -21.913 1.00 91.06 314 SER A N 1
ATOM 2542 C CA . SER A 1 314 ? 32.374 -5.783 -22.169 1.00 91.06 314 SER A CA 1
ATOM 2543 C C . SER A 1 314 ? 32.573 -4.677 -23.208 1.00 91.06 314 SER A C 1
ATOM 2545 O O . SER A 1 314 ? 33.412 -3.797 -23.025 1.00 91.06 314 SER A O 1
ATOM 2547 N N . ALA A 1 315 ? 31.769 -4.665 -24.273 1.00 90.44 315 ALA A N 1
ATOM 2548 C CA . ALA A 1 315 ? 31.857 -3.630 -25.299 1.00 90.44 315 ALA A CA 1
ATOM 2549 C C . ALA A 1 315 ? 31.340 -2.265 -24.834 1.00 90.44 315 ALA A C 1
ATOM 2551 O O . ALA A 1 315 ? 31.929 -1.233 -25.148 1.00 90.44 315 ALA A O 1
ATOM 2552 N N . LEU A 1 316 ? 30.245 -2.228 -24.071 1.00 90.69 316 LEU A N 1
ATOM 2553 C CA . LEU A 1 316 ? 29.700 -0.981 -23.527 1.00 90.69 316 LEU A CA 1
ATOM 2554 C C . LEU A 1 316 ? 30.609 -0.370 -22.448 1.00 90.69 316 LEU A C 1
ATOM 2556 O O . LEU A 1 316 ? 30.583 0.845 -22.254 1.00 90.69 316 LEU A O 1
ATOM 2560 N N . GLU A 1 317 ? 31.420 -1.184 -21.774 1.00 89.44 317 GLU A N 1
ATOM 2561 C CA . GLU A 1 317 ? 32.483 -0.744 -20.861 1.00 89.44 317 GLU A CA 1
ATOM 2562 C C . GLU A 1 317 ? 33.787 -0.362 -21.592 1.00 89.44 317 GLU A C 1
ATOM 2564 O O . GLU A 1 317 ? 34.713 0.147 -20.962 1.00 89.44 317 GLU A O 1
ATOM 2569 N N . GLY A 1 318 ? 33.859 -0.555 -22.916 1.00 85.62 318 GLY A N 1
ATOM 2570 C CA . GLY A 1 318 ? 35.029 -0.228 -23.738 1.00 85.62 318 GLY A CA 1
ATOM 2571 C C . GLY A 1 318 ? 36.193 -1.214 -23.598 1.00 85.62 318 GLY A C 1
ATOM 2572 O O . GLY A 1 318 ? 37.330 -0.864 -23.902 1.00 85.62 318 GLY A O 1
ATOM 2573 N N . LEU A 1 319 ? 35.929 -2.432 -23.112 1.00 77.62 319 LEU A N 1
ATOM 2574 C CA . LEU A 1 319 ? 36.934 -3.488 -22.947 1.00 77.62 319 LEU A CA 1
ATOM 2575 C C . LEU A 1 319 ? 37.202 -4.253 -24.250 1.00 77.62 319 LEU A C 1
ATOM 2577 O O . LEU A 1 319 ? 38.274 -4.838 -24.401 1.00 77.62 319 LEU A O 1
ATOM 2581 N N . ILE A 1 320 ? 36.235 -4.259 -25.170 1.00 80.19 320 ILE A N 1
ATOM 2582 C CA . ILE A 1 320 ? 36.318 -4.884 -26.495 1.00 80.19 320 ILE A CA 1
ATOM 2583 C C . ILE A 1 320 ? 35.592 -4.017 -27.534 1.00 80.19 320 ILE A C 1
ATOM 2585 O O . ILE A 1 320 ? 34.654 -3.300 -27.186 1.00 80.19 320 ILE A O 1
ATOM 2589 N N . ASP A 1 321 ? 35.989 -4.123 -28.802 1.00 74.31 321 ASP A N 1
ATOM 2590 C CA . ASP A 1 321 ? 35.216 -3.599 -29.934 1.00 74.31 321 ASP A CA 1
ATOM 2591 C C . ASP A 1 321 ? 34.250 -4.688 -30.424 1.00 74.31 321 ASP A C 1
ATOM 2593 O O . ASP A 1 321 ? 34.641 -5.857 -30.518 1.00 74.31 321 ASP A O 1
ATOM 2597 N N . LEU A 1 322 ? 32.992 -4.309 -30.678 1.00 67.94 322 LEU A N 1
ATOM 2598 C CA . LEU A 1 322 ? 31.900 -5.222 -31.040 1.00 67.94 322 LEU A CA 1
ATOM 2599 C C . LEU A 1 322 ? 31.691 -5.285 -32.555 1.00 67.94 322 LEU A C 1
ATOM 2601 O O . LEU A 1 322 ? 31.714 -4.202 -33.191 1.00 67.94 322 LEU A O 1
#

Secondary structure (DSSP, 8-state):
----PPPS---HHHHHHHH--TTSHHHHHHHHHHS-HHHHHHHHHHHHHHHHHHHHHS-HHHHHHHHTTS-HHHHHHHHHHHHHHHHHHHHHH-TT-HHHHHHHHHHHHHHHHTTT-S---HHHHHHHHHHHHHHHHHHHTTPPP--GGGGGS-HHHHHHHHHHHHHH-HHHHHHHHHHS-HHHHHHHHHHHHHH-GGGGGGS-GGG--GGGHHHHTSHHHHTTS-HHHHHHHHHHHHHHHHHHHHHHHHHHHHTPPTTPPP-TTSS-HHHHHHHHHHHHHHHTTS-HHHHHHHHHHHHHTTSS-HHHHHHHHHHHTTSS--

Foldseek 3Di:
DDDPDDDPPDDLLVVLVVPQDPVCLQVNLVSLLPDDLVSNLVNLQPPLVVLQVSLFPDDLVSNVSNVVSDDLVSVLSSLLVVLLVLLVVVLVVPVPPVVLNVLSVVLNVLQVVCFQPLDDPPVCLQSLLSNLVSLLVVCVVDNDAGPANLVSDDLVVLLVSLLVCNRGGPSSLSSCLRRHDLVSLVSNCLSCLVPPLLSQLSHDLVSDDLVCLVSCPPPSNVVNHDPVNNVVSVVVVVLVVLLVVLVVVLCVLQVHDPPDDAALVPGDPVSLVVSLVSLLVSPLPPDPVSNVVSLVVCVVSNVDDPVSSVVSVCVSVVVDPD

Sequence (322 aa):
MSENKAPESQDPAHQVYERVNFLMLKSSADYLVSLDPELLEDFVLKYSGVLIFLLNVLDADRSLRLLARLTNASVLSLLEEELRMLAIREVARLGEEPEKLITLTGYLDLLDRLAGQTEIPDGEKGTIREAIEILEEISASGGRSRFLYLEYFSSDQLQEIFRFNLEQNPPVNFGLLAFSSEQVRESILEMMARRKPEFLACVPSALYSIRNYKLFLEPGVFEYLPEAVQGIVKEFDALQKGKQDIITAIRMKLGLEEGDQVDPDQFPPEARNRALDLIYSRLRLETRDSRDFFLRQLYNEGYLRQQDLDLLRSALEGLIDL

pLDDT: mean 88.0, std 9.88, range [32.84, 95.88]

=== Feature glossary ===
Key to the feature types in this record:

pLDDT. pLDDT is the predicted lDDT-Cα score: AlphaFold's confidence that the local environment of each residue (all inter-atomic distances within 15 Å) is correctly placed. It is a per-residue number between 0 and 100, with higher meaning more reliable.

Radius of gyration, Cα contacts, bounding box. The geometric summary reports three shape descriptors. Rg (radius of gyration) measures how spread out the Cα atoms are about their centre of mass; compact globular proteins have small Rg, elongated or unfolded ones large. Cα contacts (<8 Å, |i−j|>4) count long-range residue pairs in spatial proximity — high for tightly packed folds, near zero for rods or random coil. The bounding-box extents give the protein's footprint along x, y, z in Å.

Backbone torsions (φ/ψ). Backbone dihedral angles. Every residue except chain termini has a φ (preceding-C → N → Cα → C) and a ψ (N → Cα → C → next-N). They are reported in degrees following the IUPAC sign convention. Secondary structure is essentially a statement about which (φ, ψ) basin each residue occupies.

Contact-map, Ramachandran, and PAE plots. Plot images: a contact map (which residues are close in 3D, as an N×N binary image), a Ramachandran scatter (backbone torsion angles, revealing secondary-structure composition at a glance), and — for AlphaFold structures — a PAE heatmap (pairwise prediction confidence).

Predicted aligned error. Predicted Aligned Error (PAE) is an AlphaFold confidence matrix: entry (i, j) is the expected error in the position of residue j, in ångströms, when the prediction is superimposed on the true structure at residue i. Low PAE within a block of residues means that block is internally rigid and well-predicted; high PAE between two blocks means their relative placement is uncertain even if each block individually is confident.

Secondary structure (3-state, P-SEA). Three-state secondary structure (P-SEA) collapses the eight DSSP classes into helix (a), strand (b), and coil (c). P-SEA assigns these from Cα geometry alone — distances and angles — without requiring backbone oxygens, so it works on any Cα trace.

Solvent-accessible surface area. Solvent-accessible surface area (SASA) is the area in Å² traced out by the centre of a 1.4 Å probe sphere (a water molecule) rolled over the protein's van der Waals surface (Shrake–Rupley / Lee–Richards construction). Buried residues have near-zero SASA; fully exposed residues can exceed 200 Å². The total SASA scales roughly with the number of surface residues.

Foldseek 3Di. The Foldseek 3Di string encodes local tertiary geometry as a 20-letter alphabet — one character per residue — derived from the relative positions of nearby Cα atoms. Unlike the amino-acid sequence, 3Di is a direct function of the 3D structure, so two proteins with the same fold have similar 3Di strings even at low sequence identity.

B-factor. For experimental (PDB) structures, the B-factor (temperature factor) quantifies the positional spread of each atom in the crystal — a combination of thermal vibration and static disorder — in units of Å². High B-factors mark flexible loops or poorly resolved regions; low B-factors mark the rigid, well-ordered core.

mmCIF coordinates. The mmCIF block holds the 3D Cartesian coordinates of each backbone atom (N, Cα, C, O) in ångströms. mmCIF is the PDB's canonical archive format — a tagged-loop text representation of the atomic model.

InterPro / GO / CATH / organism. Functional annotations link the protein to curated databases. InterPro entries identify conserved domains and families by matching the sequence against member-database signatures (Pfam, PROSITE, CDD, …). Gene Ontology (GO) terms describe molecular function, biological process, and cellular component in a controlled vocabulary. CATH places the structure in a hierarchical fold classification (Class/Architecture/Topology/Homologous-superfamily). The organism is the source species.

Rendered structure images. Structure images are PyMOL renders from six orthogonal camera directions. Cartoon representation draws helices as coils and strands as arrows; sticks shows the backbone as bonds; surface shows the solvent-excluded envelope. Rainbow coloring maps sequence position to hue (blue→red, N→C); chain coloring assigns a distinct color per polypeptide.

Sequence. This is the polypeptide sequence — one letter per residue, N-terminus first. Length ranges from a few dozen residues for small domains to over a thousand for large multi-domain proteins.

Secondary structure (8-state, DSSP). The SS8 string is DSSP's per-residue secondary-structure call. α-helix (H) means an i→i+4 H-bond ladder; β-strand (E) means the residue participates in a β-sheet; 3₁₀ (G) and π (I) are tighter and wider helices; T/S are turns/bends; '-' is loop.

Nearest PDB structures. Structural nearest neighbors (via Foldseek easy-search vs the PDB). Reported per hit: target PDB id, E-value, and alignment TM-score. A TM-score above ~0.5 is the conventional threshold for 'same fold'.